Protein AF-A0A3S4ICM3-F1 (afdb_monomer)

Sequence (325 aa):
MHQDELARQFAQSQQHRYGEAYQHDTQQTDDDDTAAEAELARQFAASQQQRYSGEQPAGAQPFSLDDLDFSPMKVLVDEGPHEPLFTPGVMPESAPVQQPVAPQPHYQQPQQPVAPQPHYQQPQQSVTPQPQQPAAPQDSLIHPLLMRNGDSRPLQRPTTPLPSLDLLTPPPSEVEPVDTFALEQMARLVEARLADFRIKADVVNYSPGPVITRFELNLAPGVKAARISNLSRDLARSLSTVAVRVVEVIPGKPYVGLELPNKKRQTVYLREVLDNAKFRENPSPLTVVLGKDIAGDPVVADLAKMPHLLVAGTTGSGKSVGLTP

Mean predicted aligned error: 21.16 Å

Secondary structure (DSSP, 8-state):
-HHHHHHHHHHHHHHHHH--S-----TTSHHHHHHHHHHHHHHHHHHHHHHH-PPPPTT-----GGGG---TT-------PPP-------------PPPP-PPP---PPPPPP-PPPP--PPP-PPP------PPPPP--SS-GGGG-SS--------SSPPPPGGGSPPPPS-PPPP-HHHHHHHHHHHHHHHHHTT--EEEEEEEE-SSEEEEEEEEPTT--HHHHHHTHHHHHHHTT-S--EEES-BTTBS-EEEEEE-SSPPPPPHHHHHTSHHHHT---TTEEEEEE-TTS-EEEEETTTSS-------TTSSHHHHH--

Solvent-accessible surface area (backbone atoms only — not comparable to full-atom values): 21962 Å² total; per-residue (Å²): 114,73,66,60,53,52,52,50,53,52,52,52,54,50,46,76,72,68,66,86,75,81,95,74,94,67,96,79,64,61,66,63,56,52,51,53,51,53,52,52,51,51,54,52,51,53,55,48,49,72,74,62,71,67,85,76,66,94,83,73,76,79,91,56,88,78,79,71,76,86,66,98,83,79,86,80,87,87,89,79,93,79,81,85,86,80,78,86,86,82,86,81,93,77,79,92,78,80,78,82,80,76,82,78,85,77,84,77,78,82,82,76,84,84,76,84,82,83,85,78,80,82,80,88,77,82,91,77,93,78,82,93,73,86,82,75,84,78,87,63,91,63,58,74,80,79,69,66,77,79,73,88,62,79,81,77,71,75,86,64,83,73,83,65,69,80,84,41,70,75,69,79,91,74,76,81,80,82,60,64,68,61,50,52,54,48,44,55,48,51,31,52,55,36,42,76,74,74,38,64,45,44,68,78,48,72,47,72,27,47,48,32,30,37,34,32,29,43,62,42,91,92,63,58,57,66,64,52,54,75,38,25,69,61,52,11,60,76,68,76,40,96,53,46,47,68,37,70,71,39,89,97,46,98,30,32,32,42,36,36,68,41,98,70,62,54,86,86,41,72,43,63,42,56,73,29,64,81,49,68,70,48,87,60,92,49,57,43,79,79,44,57,47,68,73,53,51,72,39,70,46,51,41,81,83,42,85,72,83,91,87,84,71,62,92,90,67,49,58,72,64,72,68,56,130

InterPro domains:
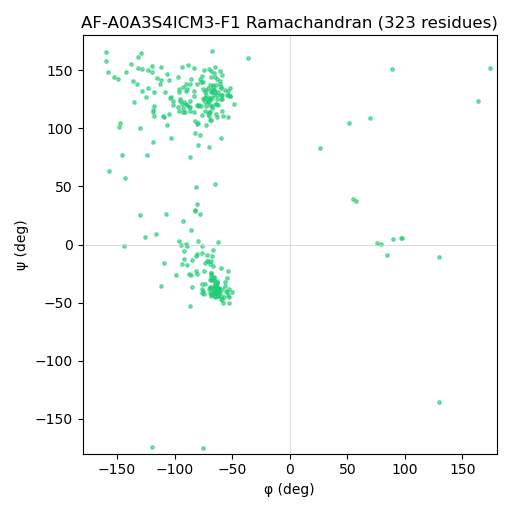  IPR002543 FtsK domain [PF01580] (270-323)
  IPR027417 P-loop containing nucleoside triphosphate hydrolase [G3DSA:3.40.50.300] (267-324)
  IPR027417 P-loop containing nucleoside triphosphate hydrolase [SSF52540] (244-323)
  IPR041027 FtsK alpha domain [PF17854] (162-262)
  IPR050206 FtsK/SpoIIIE/SftA cell division and DNA translocation [PTHR22683] (109-323)

Nearest PDB structures (foldseek):
  2ius-assembly4_D  TM=9.832E-01  e=9.530E-25  Escherichia coli
  2ius-assembly2_B  TM=9.948E-01  e=2.057E-24  Escherichia coli
  2iuu-assembly1_D  TM=9.776E-01  e=5.175E-18  Pseudomonas aeruginosa
  6t8g-assembly1_F  TM=9.650E-01  e=2.544E-18  Pseudomonas aeruginosa PAO1
  6t8g-assembly1_E  TM=9.676E-01  e=5.826E-18  Pseudomonas aeruginosa PAO1

Organism: NCBI:txid59203

Structure (mmCIF, N/CA/C/O backbone):
data_AF-A0A3S4ICM3-F1
#
_entry.id   AF-A0A3S4ICM3-F1
#
loop_
_atom_site.group_PDB
_atom_site.id
_atom_site.type_symbol
_atom_site.label_atom_id
_atom_site.label_alt_id
_atom_site.label_comp_id
_atom_site.label_asym_id
_atom_site.label_entity_id
_atom_site.label_seq_id
_atom_site.pdbx_PDB_ins_code
_atom_site.Cartn_x
_atom_site.Cartn_y
_atom_site.Cartn_z
_atom_site.occupancy
_atom_site.B_iso_or_equiv
_atom_site.auth_seq_id
_atom_site.auth_comp_id
_atom_site.auth_asym_id
_atom_site.auth_atom_id
_atom_site.pdbx_PDB_model_num
ATOM 1 N N . MET A 1 1 ? -9.532 56.738 -18.278 1.00 52.69 1 MET A N 1
ATOM 2 C CA . MET A 1 1 ? -8.522 57.305 -19.201 1.00 52.69 1 MET A CA 1
ATOM 3 C C . MET A 1 1 ? -7.176 56.595 -19.071 1.00 52.69 1 MET A C 1
ATOM 5 O O . MET A 1 1 ? -6.850 55.862 -19.984 1.00 52.69 1 MET A O 1
ATOM 9 N N . HIS A 1 2 ? -6.438 56.689 -17.953 1.00 51.91 2 HIS A N 1
ATOM 10 C CA . HIS A 1 2 ? -5.108 56.044 -17.836 1.00 51.91 2 HIS A CA 1
ATOM 11 C C . HIS A 1 2 ? -5.126 54.498 -17.810 1.00 51.91 2 HIS A C 1
ATOM 13 O O . HIS A 1 2 ? -4.177 53.858 -18.248 1.00 51.91 2 HIS A O 1
ATOM 19 N N . GLN A 1 3 ? -6.204 53.880 -17.314 1.00 49.25 3 GLN A N 1
ATOM 20 C CA . GLN A 1 3 ? -6.307 52.417 -17.195 1.00 49.25 3 GLN A CA 1
ATOM 21 C C . GLN A 1 3 ? -6.590 51.728 -18.548 1.00 49.25 3 GLN A C 1
ATOM 23 O O . GLN A 1 3 ? -6.046 50.662 -18.821 1.00 49.25 3 GLN A O 1
ATOM 28 N N . ASP A 1 4 ? -7.353 52.387 -19.428 1.00 55.69 4 ASP A N 1
ATOM 29 C CA . ASP A 1 4 ? -7.580 51.950 -20.817 1.00 55.69 4 ASP A CA 1
ATOM 30 C C . ASP A 1 4 ? -6.303 51.997 -21.656 1.00 55.69 4 ASP A C 1
ATOM 32 O O . ASP A 1 4 ? -6.068 51.155 -22.521 1.00 55.69 4 ASP A O 1
ATOM 36 N N . GLU A 1 5 ? -5.460 52.994 -21.399 1.00 62.06 5 GLU A N 1
ATOM 37 C CA . GLU A 1 5 ? -4.209 53.184 -22.123 1.00 62.06 5 GLU A CA 1
ATOM 38 C C . GLU A 1 5 ? -3.196 52.088 -21.764 1.00 62.06 5 GLU A C 1
ATOM 40 O O . GLU A 1 5 ? -2.554 51.520 -22.649 1.00 62.06 5 GLU A O 1
ATOM 45 N N . LEU A 1 6 ? -3.157 51.691 -20.485 1.00 65.75 6 LEU A N 1
ATOM 46 C CA . LEU A 1 6 ? -2.365 50.555 -20.012 1.00 65.75 6 LEU A CA 1
ATOM 47 C C . LEU A 1 6 ? -2.865 49.221 -20.590 1.00 65.75 6 LEU A C 1
ATOM 49 O O . LEU A 1 6 ? -2.059 48.387 -21.002 1.00 65.75 6 LEU A O 1
ATOM 53 N N . ALA A 1 7 ? -4.186 49.030 -20.669 1.00 61.09 7 ALA A N 1
ATOM 54 C CA . ALA A 1 7 ? -4.787 47.831 -21.253 1.00 61.09 7 ALA A CA 1
ATOM 55 C C . ALA A 1 7 ? -4.476 47.707 -22.754 1.00 61.09 7 ALA A C 1
ATOM 57 O O . ALA A 1 7 ? -4.140 46.623 -23.235 1.00 61.09 7 ALA A O 1
ATOM 58 N N . ARG A 1 8 ? -4.500 48.828 -23.488 1.00 71.19 8 ARG A N 1
ATOM 59 C CA . ARG A 1 8 ? -4.112 48.876 -24.907 1.00 71.19 8 ARG A CA 1
ATOM 60 C C . ARG A 1 8 ? -2.629 48.587 -25.117 1.00 71.19 8 ARG A C 1
ATOM 62 O O . ARG A 1 8 ? -2.293 47.825 -26.021 1.00 71.19 8 ARG A O 1
ATOM 69 N N . GLN A 1 9 ? -1.754 49.130 -24.271 1.00 71.19 9 GLN A N 1
ATOM 70 C CA . GLN A 1 9 ? -0.318 48.834 -24.330 1.00 71.19 9 GLN A CA 1
ATOM 71 C C . GLN A 1 9 ? -0.027 47.358 -24.026 1.00 71.19 9 GLN A C 1
ATOM 73 O O . GLN A 1 9 ? 0.799 46.735 -24.696 1.00 71.19 9 GLN A O 1
ATOM 78 N N . PHE A 1 10 ? -0.747 46.764 -23.071 1.00 64.00 10 PHE A N 1
ATOM 79 C CA . PHE A 1 10 ? -0.606 45.345 -22.747 1.00 64.00 10 PHE A CA 1
ATOM 80 C C . PHE A 1 10 ? -1.093 44.449 -23.895 1.00 64.00 10 PHE A C 1
ATOM 82 O O . PHE A 1 10 ? -0.399 43.500 -24.265 1.00 64.00 10 PHE A O 1
ATOM 89 N N . ALA A 1 11 ? -2.226 44.790 -24.517 1.00 64.69 11 ALA A N 1
ATOM 90 C CA . ALA A 1 11 ? -2.757 44.076 -25.678 1.00 64.69 11 ALA A CA 1
ATOM 91 C C . ALA A 1 11 ? -1.801 44.131 -26.885 1.00 64.69 11 ALA A C 1
ATOM 93 O O . ALA A 1 11 ? -1.514 43.096 -27.489 1.00 64.69 11 ALA A O 1
ATOM 94 N N . GLN A 1 12 ? -1.223 45.302 -27.180 1.00 68.31 12 GLN A N 1
ATOM 95 C CA . GLN A 1 12 ? -0.212 45.448 -28.235 1.00 68.31 12 GLN A CA 1
ATOM 96 C C . GLN A 1 12 ? 1.058 44.633 -27.945 1.00 68.31 12 GLN A C 1
ATOM 98 O O . GLN A 1 12 ? 1.624 44.020 -28.851 1.00 68.31 12 GLN A O 1
ATOM 103 N N . SER A 1 13 ? 1.486 44.560 -26.679 1.00 68.75 13 SER A N 1
ATOM 104 C CA . SER A 1 13 ? 2.662 43.768 -26.290 1.00 68.75 13 SER A CA 1
ATOM 105 C C . SER A 1 13 ? 2.467 42.259 -26.480 1.00 68.75 13 SER A C 1
ATOM 107 O O . SER A 1 13 ? 3.425 41.549 -26.793 1.00 68.75 13 SER A O 1
ATOM 109 N N . GLN A 1 14 ? 1.233 41.763 -26.328 1.00 62.50 14 GLN A N 1
ATOM 110 C CA . GLN A 1 14 ? 0.916 40.355 -26.568 1.00 62.50 14 GLN A CA 1
ATOM 111 C C . GLN A 1 14 ? 0.848 40.043 -28.063 1.00 62.50 14 GLN A C 1
ATOM 113 O O . GLN A 1 14 ? 1.374 39.018 -28.490 1.00 62.50 14 GLN A O 1
ATOM 118 N N . GLN A 1 15 ? 0.303 40.957 -28.871 1.00 60.62 15 GLN A N 1
ATOM 119 C CA . GLN A 1 15 ? 0.268 40.806 -30.328 1.00 60.62 15 GLN A CA 1
ATOM 120 C C . GLN A 1 15 ? 1.673 40.763 -30.942 1.00 60.62 15 GLN A C 1
ATOM 122 O O . GLN A 1 15 ? 1.938 39.918 -31.790 1.00 60.62 15 GLN A O 1
ATOM 127 N N . HIS A 1 16 ? 2.613 41.582 -30.461 1.00 53.62 16 HIS A N 1
ATOM 128 C CA . HIS A 1 16 ? 4.005 41.510 -30.923 1.00 53.62 16 HIS A CA 1
ATOM 129 C C . HIS A 1 16 ? 4.744 40.238 -30.489 1.00 53.62 16 HIS A C 1
ATOM 131 O O . HIS A 1 16 ? 5.706 39.843 -31.141 1.00 53.62 16 HIS A O 1
ATOM 137 N N . ARG A 1 17 ? 4.319 39.596 -29.394 1.00 47.16 17 ARG A N 1
ATOM 138 C CA . ARG A 1 17 ? 4.975 38.394 -28.857 1.00 47.16 17 ARG A CA 1
ATOM 139 C C . ARG A 1 17 ? 4.481 37.095 -29.499 1.00 47.16 17 ARG A C 1
ATOM 141 O O . ARG A 1 17 ? 5.232 36.127 -29.517 1.00 47.16 17 ARG A O 1
ATOM 148 N N . TYR A 1 18 ? 3.252 37.077 -30.015 1.00 49.59 18 TYR A N 1
ATOM 149 C CA . TYR A 1 18 ? 2.602 35.866 -30.534 1.00 49.59 18 TYR A CA 1
ATOM 150 C C . TYR A 1 18 ? 2.087 36.000 -31.982 1.00 49.59 18 TYR A C 1
ATOM 152 O O . TYR A 1 18 ? 1.416 35.101 -32.474 1.00 49.59 18 TYR A O 1
ATOM 160 N N . GLY A 1 19 ? 2.388 37.107 -32.668 1.00 49.34 19 GLY A N 1
ATOM 161 C CA . GLY A 1 19 ? 1.775 37.493 -33.945 1.00 49.34 19 GLY A CA 1
ATOM 162 C C . GLY A 1 19 ? 2.479 37.062 -35.234 1.00 49.34 19 GLY A C 1
ATOM 163 O O . GLY A 1 19 ? 2.208 37.667 -36.265 1.00 49.34 19 GLY A O 1
ATOM 164 N N . GLU A 1 20 ? 3.353 36.054 -35.229 1.00 47.50 20 GLU A N 1
ATOM 165 C CA . GLU A 1 20 ? 3.817 35.444 -36.487 1.00 47.50 20 GLU A CA 1
ATOM 166 C C . GLU A 1 20 ? 3.441 33.964 -36.553 1.00 47.50 20 GLU A C 1
ATOM 168 O O . GLU A 1 20 ? 4.208 33.075 -36.184 1.00 47.50 20 GLU A O 1
ATOM 173 N N . ALA A 1 21 ? 2.239 33.705 -37.069 1.00 36.47 21 ALA A N 1
ATOM 174 C CA . ALA A 1 21 ? 1.902 32.435 -37.691 1.00 36.47 21 ALA A CA 1
ATOM 175 C C . ALA A 1 21 ? 0.891 32.658 -38.830 1.00 36.47 21 ALA A C 1
ATOM 177 O O . ALA A 1 21 ? -0.285 32.902 -38.594 1.00 36.47 21 ALA A O 1
ATOM 178 N N . TYR A 1 22 ? 1.414 32.568 -40.055 1.00 33.59 22 TYR A N 1
ATOM 179 C CA . TYR A 1 22 ? 0.774 32.092 -41.286 1.00 33.59 22 TYR A CA 1
ATOM 180 C C . TYR A 1 22 ? -0.590 32.678 -41.696 1.00 33.59 22 TYR A C 1
ATOM 182 O O . TYR A 1 22 ? -1.651 32.272 -41.235 1.00 33.59 22 TYR A O 1
ATOM 190 N N . GLN A 1 23 ? -0.541 33.552 -42.707 1.00 39.19 23 GLN A N 1
ATOM 191 C CA . GLN A 1 23 ? -1.673 33.883 -43.574 1.00 39.19 23 GLN A CA 1
ATOM 192 C C . GLN A 1 23 ? -2.133 32.640 -44.355 1.00 39.19 23 GLN A C 1
ATOM 194 O O . GLN A 1 23 ? -1.371 32.109 -45.163 1.00 39.19 23 GLN A O 1
ATOM 199 N N . HIS A 1 24 ? -3.389 32.229 -44.171 1.00 32.25 24 HIS A N 1
ATOM 200 C CA . HIS A 1 24 ? -4.135 31.474 -45.178 1.00 32.25 24 HIS A CA 1
ATOM 201 C C . HIS A 1 24 ? -5.636 31.806 -45.093 1.00 32.25 24 HIS A C 1
ATOM 203 O O . HIS A 1 24 ? -6.340 31.366 -44.198 1.00 32.25 24 HIS A O 1
ATOM 209 N N . ASP A 1 25 ? -6.063 32.669 -46.011 1.00 43.59 25 ASP A N 1
ATOM 210 C CA . ASP A 1 25 ? -7.306 32.622 -46.792 1.00 43.59 25 ASP A CA 1
ATOM 211 C C . ASP A 1 25 ? -8.537 31.887 -46.202 1.00 43.59 25 ASP A C 1
ATOM 213 O O . ASP A 1 25 ? -8.806 30.757 -46.592 1.00 43.59 25 ASP A O 1
ATOM 217 N N . THR A 1 26 ? -9.327 32.541 -45.336 1.00 36.66 26 THR A N 1
ATOM 218 C CA . THR A 1 26 ? -10.761 32.231 -45.090 1.00 36.66 26 THR A CA 1
ATOM 219 C C . THR A 1 26 ? -11.500 33.449 -44.520 1.00 36.66 26 THR A C 1
ATOM 221 O O . THR A 1 26 ? -11.994 33.445 -43.398 1.00 36.66 26 THR A O 1
ATOM 224 N N . GLN A 1 27 ? -11.581 34.543 -45.276 1.00 43.12 27 GLN A N 1
ATOM 225 C CA . GLN A 1 27 ? -12.147 35.808 -44.783 1.00 43.12 27 GLN A CA 1
ATOM 226 C C . GLN A 1 27 ? -13.689 35.893 -44.839 1.00 43.12 27 GLN A C 1
ATOM 228 O O . GLN A 1 27 ? -14.230 36.980 -45.005 1.00 43.12 27 GLN A O 1
ATOM 233 N N . GLN A 1 28 ? -14.416 34.773 -44.736 1.00 45.47 28 GLN A N 1
ATOM 234 C CA . GLN A 1 28 ? -15.885 34.790 -44.863 1.00 45.47 28 GLN A CA 1
ATOM 235 C C . GLN A 1 28 ? -16.666 33.810 -43.974 1.00 45.47 28 GLN A C 1
ATOM 237 O O . GLN A 1 28 ? -17.890 33.839 -44.017 1.00 45.47 28 GLN A O 1
ATOM 242 N N . THR A 1 29 ? -16.009 32.978 -43.160 1.00 45.22 29 THR A N 1
ATOM 243 C CA . THR A 1 29 ? -16.690 32.002 -42.279 1.00 45.22 29 THR A CA 1
ATOM 244 C C . THR A 1 29 ? -16.619 32.331 -40.786 1.00 45.22 29 THR A C 1
ATOM 246 O O . THR A 1 29 ? -17.418 31.795 -40.029 1.00 45.22 29 THR A O 1
ATOM 249 N N . ASP A 1 30 ? -15.732 33.233 -40.356 1.00 46.72 30 ASP A N 1
ATOM 250 C CA . ASP A 1 30 ? -15.524 33.507 -38.923 1.00 46.72 30 ASP A CA 1
ATOM 251 C C . ASP A 1 30 ? -16.561 34.471 -38.314 1.00 46.72 30 ASP A C 1
ATOM 253 O O . ASP A 1 30 ? -16.796 34.445 -37.105 1.00 46.72 30 ASP A O 1
ATOM 257 N N . ASP A 1 31 ? -17.218 35.308 -39.123 1.00 50.97 31 ASP A N 1
ATOM 258 C CA . ASP A 1 31 ? -18.167 36.308 -38.609 1.00 50.97 31 ASP A CA 1
ATOM 259 C C . ASP A 1 31 ? -19.499 35.683 -38.143 1.00 50.97 31 ASP A C 1
ATOM 261 O O . ASP A 1 31 ? -20.071 36.136 -37.147 1.00 50.97 31 ASP A O 1
ATOM 265 N N . ASP A 1 32 ? -19.967 34.614 -38.799 1.00 53.44 32 ASP A N 1
ATOM 266 C CA . ASP A 1 32 ? -21.232 33.944 -38.450 1.00 53.44 32 ASP A CA 1
ATOM 267 C C . ASP A 1 32 ? -21.105 33.083 -37.179 1.00 53.44 32 ASP A C 1
ATOM 269 O O . ASP A 1 32 ? -21.988 33.126 -36.315 1.00 53.44 32 ASP A O 1
ATOM 273 N N . ASP A 1 33 ? -19.989 32.363 -37.004 1.00 56.59 33 ASP A N 1
ATOM 274 C CA . ASP A 1 33 ? -19.738 31.569 -35.789 1.00 56.59 33 ASP A CA 1
ATOM 275 C C . ASP A 1 33 ? -19.495 32.470 -34.565 1.00 56.59 33 ASP A C 1
ATOM 277 O O . ASP A 1 33 ? -20.010 32.204 -33.474 1.00 56.59 33 ASP A O 1
ATOM 281 N N . THR A 1 34 ? -18.805 33.602 -34.752 1.00 65.19 34 THR A N 1
ATOM 282 C CA . THR A 1 34 ? -18.578 34.583 -33.676 1.00 65.19 34 THR A CA 1
ATOM 283 C C . THR A 1 34 ? -19.889 35.244 -33.230 1.00 65.19 34 THR A C 1
ATOM 285 O O . THR A 1 34 ? -20.104 35.482 -32.035 1.00 65.19 34 THR A O 1
ATOM 288 N N . ALA A 1 35 ? -20.800 35.526 -34.168 1.00 67.56 35 ALA A N 1
ATOM 289 C CA . ALA A 1 35 ? -22.114 36.079 -33.852 1.00 67.56 35 ALA A CA 1
ATOM 290 C C . ALA A 1 35 ? -22.997 35.073 -33.089 1.00 67.56 35 ALA A C 1
ATOM 292 O O . ALA A 1 35 ? -23.638 35.447 -32.100 1.00 67.56 35 ALA A O 1
ATOM 293 N N . ALA A 1 36 ? -22.982 33.798 -33.491 1.00 71.00 36 ALA A N 1
ATOM 294 C CA . ALA A 1 36 ? -23.726 32.733 -32.819 1.00 71.00 36 ALA A CA 1
ATOM 295 C C . ALA A 1 36 ? -23.220 32.481 -31.385 1.00 71.00 36 ALA A C 1
ATOM 297 O O . ALA A 1 36 ? -24.017 32.327 -30.452 1.00 71.00 36 ALA A O 1
ATOM 298 N N . GLU A 1 37 ? -21.901 32.507 -31.174 1.00 70.56 37 GLU A N 1
ATOM 299 C CA . GLU A 1 37 ? -21.301 32.364 -29.844 1.00 70.56 37 GLU A CA 1
ATOM 300 C C . GLU A 1 37 ? -21.660 33.548 -28.925 1.00 70.56 37 GLU A C 1
ATOM 302 O O . GLU A 1 37 ? -21.998 33.359 -27.749 1.00 70.56 37 GLU A O 1
ATOM 307 N N . ALA A 1 38 ? -21.688 34.772 -29.466 1.00 70.69 38 ALA A N 1
ATOM 308 C CA . ALA A 1 38 ? -22.079 35.967 -28.720 1.00 70.69 38 ALA A CA 1
ATOM 309 C C . ALA A 1 38 ? -23.556 35.942 -28.280 1.00 70.69 38 ALA A C 1
ATOM 311 O O . ALA A 1 38 ? -23.882 36.397 -27.175 1.00 70.69 38 ALA A O 1
ATOM 312 N N . GLU A 1 39 ? -24.460 35.396 -29.099 1.00 75.31 39 GLU A N 1
ATOM 313 C CA . GLU A 1 39 ? -25.861 35.205 -28.708 1.00 75.31 39 GLU A CA 1
ATOM 314 C C . GLU A 1 39 ? -26.016 34.138 -27.620 1.00 75.31 39 GLU A C 1
ATOM 316 O O . GLU A 1 39 ? -26.733 34.364 -26.637 1.00 75.31 39 GLU A O 1
ATOM 321 N N . LEU A 1 40 ? -25.298 33.016 -27.731 1.00 75.06 40 LEU A N 1
ATOM 322 C CA . LEU A 1 40 ? -25.333 31.950 -26.729 1.00 75.06 40 LEU A CA 1
ATOM 323 C C . LEU A 1 40 ? -24.808 32.439 -25.369 1.00 75.06 40 LEU A C 1
ATOM 325 O O . LEU A 1 40 ? -25.415 32.165 -24.329 1.00 75.06 40 LEU A O 1
ATOM 329 N N . ALA A 1 41 ? -23.739 33.241 -25.368 1.00 71.94 41 ALA A N 1
ATOM 330 C CA . ALA A 1 41 ? -23.186 33.849 -24.160 1.00 71.94 41 ALA A CA 1
ATOM 331 C C . ALA A 1 41 ? -24.186 34.797 -23.471 1.00 71.94 41 ALA A C 1
ATOM 333 O O . ALA A 1 41 ? -24.324 34.777 -22.242 1.00 71.94 41 ALA A O 1
ATOM 334 N N . ARG A 1 42 ? -24.943 35.590 -24.245 1.00 77.38 42 ARG A N 1
ATOM 335 C CA . ARG A 1 42 ? -26.000 36.467 -23.706 1.00 77.38 42 ARG A CA 1
ATOM 336 C C . ARG A 1 42 ? -27.149 35.672 -23.095 1.00 77.38 42 ARG A C 1
ATOM 338 O O . ARG A 1 42 ? -27.619 36.025 -22.012 1.00 77.38 42 ARG A O 1
ATOM 345 N N . GLN A 1 43 ? -27.571 34.586 -23.743 1.00 79.62 43 GLN A N 1
ATOM 346 C CA . GLN A 1 43 ? -28.600 33.693 -23.202 1.00 79.62 43 GLN A CA 1
ATOM 347 C C . GLN A 1 43 ? -28.136 33.033 -21.896 1.00 79.62 43 GLN A C 1
ATOM 349 O O . GLN A 1 43 ? -28.895 32.955 -20.925 1.00 79.62 43 GLN A O 1
ATOM 354 N N . PHE A 1 44 ? -26.864 32.630 -21.829 1.00 71.31 44 PHE A N 1
ATOM 355 C CA . PHE A 1 44 ? -26.288 32.033 -20.628 1.00 71.31 44 PHE A CA 1
ATOM 356 C C . PHE A 1 44 ? -26.242 33.031 -19.463 1.00 71.31 44 PHE A C 1
ATOM 358 O O . PHE A 1 44 ? -26.676 32.698 -18.355 1.00 71.31 44 PHE A O 1
ATOM 365 N N . ALA A 1 45 ? -25.805 34.268 -19.721 1.00 70.56 45 ALA A N 1
ATOM 366 C CA . ALA A 1 45 ? -25.761 35.344 -18.731 1.00 70.56 45 ALA A CA 1
ATOM 367 C C . ALA A 1 45 ? -27.159 35.713 -18.202 1.00 70.56 45 ALA A C 1
ATOM 369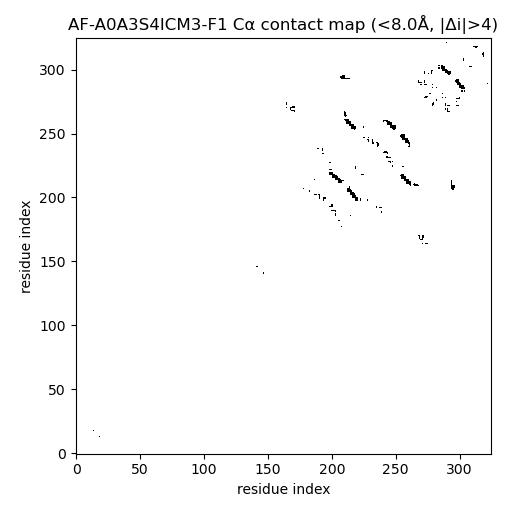 O O . ALA A 1 45 ? -27.348 35.826 -16.989 1.00 70.56 45 ALA A O 1
ATOM 370 N N . ALA A 1 46 ? -28.160 35.810 -19.084 1.00 70.81 46 ALA A N 1
ATOM 371 C CA . ALA A 1 46 ? -29.547 36.054 -18.687 1.00 70.81 46 ALA A CA 1
ATOM 372 C C . ALA A 1 46 ? -30.096 34.926 -17.789 1.00 70.81 46 ALA A C 1
ATOM 374 O O . ALA A 1 46 ? -30.773 35.194 -16.794 1.00 70.81 46 ALA A O 1
ATOM 375 N N . SER A 1 47 ? -29.741 33.666 -18.076 1.00 73.81 47 SER A N 1
ATOM 376 C CA . SER A 1 47 ? -30.155 32.509 -17.265 1.00 73.81 47 SER A CA 1
ATOM 377 C C . SER A 1 47 ? -29.527 32.478 -15.866 1.00 73.81 47 SER A C 1
ATOM 379 O O . SER A 1 47 ? -30.124 31.934 -14.933 1.00 73.81 47 SER A O 1
ATOM 381 N N . GLN A 1 48 ? -28.321 33.037 -15.706 1.00 71.06 48 GLN A N 1
ATOM 382 C CA . GLN A 1 48 ? -27.690 33.169 -14.394 1.00 71.06 48 GLN A CA 1
ATOM 383 C C . GLN A 1 48 ? -28.328 34.306 -13.604 1.00 71.06 48 GLN A C 1
ATOM 385 O O . GLN A 1 48 ? -28.639 34.124 -12.431 1.00 71.06 48 GLN A O 1
ATOM 390 N N . GLN A 1 49 ? -28.606 35.441 -14.250 1.00 69.69 49 GLN A N 1
ATOM 391 C CA . GLN A 1 49 ? -29.278 36.558 -13.587 1.00 69.69 49 GLN A CA 1
ATOM 392 C C . GLN A 1 49 ? -30.663 36.160 -13.068 1.00 69.69 49 GLN A C 1
ATOM 394 O O . GLN A 1 49 ? -30.967 36.462 -11.924 1.00 69.69 49 GLN A O 1
ATOM 399 N N . GLN A 1 50 ? -31.452 35.388 -13.823 1.00 68.44 50 GLN A N 1
ATOM 400 C CA . GLN A 1 50 ? -32.744 34.878 -13.334 1.00 68.44 50 GLN A CA 1
ATOM 401 C C . GLN A 1 50 ? -32.618 33.892 -12.163 1.00 68.44 50 GLN A C 1
ATOM 403 O O . GLN A 1 50 ? -33.523 33.796 -11.339 1.00 68.44 50 GLN A O 1
ATOM 408 N N . ARG A 1 51 ? -31.510 33.145 -12.077 1.00 55.19 51 ARG A N 1
ATOM 409 C CA . ARG A 1 51 ? -31.274 32.189 -10.983 1.00 55.19 51 ARG A CA 1
ATOM 410 C C . ARG A 1 51 ? -30.773 32.844 -9.701 1.00 55.19 51 ARG A C 1
ATOM 412 O O . ARG A 1 51 ? -30.995 32.289 -8.630 1.00 55.19 51 ARG A O 1
ATOM 419 N N . TYR A 1 52 ? -30.123 34.000 -9.807 1.00 52.94 52 TYR A N 1
ATOM 420 C CA . TYR A 1 52 ? -29.522 34.702 -8.673 1.00 52.94 52 TYR A CA 1
ATOM 421 C C . TYR A 1 52 ? -30.160 36.071 -8.380 1.00 52.94 52 TYR A C 1
ATOM 423 O O . TYR A 1 52 ? -29.666 36.789 -7.518 1.00 52.94 52 TYR A O 1
ATOM 431 N N . SER A 1 53 ? -31.280 36.431 -9.020 1.00 57.84 53 SER A N 1
ATOM 432 C CA . SER A 1 53 ? -32.014 37.689 -8.777 1.00 57.84 53 SER A CA 1
ATOM 433 C C . SER A 1 53 ? -32.886 37.680 -7.510 1.00 57.84 53 SER A C 1
ATOM 435 O O . SER A 1 53 ? -33.905 38.366 -7.463 1.00 57.84 53 SER A O 1
ATOM 437 N N . GLY A 1 54 ? -32.542 36.874 -6.505 1.00 56.34 54 GLY A N 1
ATOM 438 C CA . GLY A 1 54 ? -33.245 36.855 -5.223 1.00 56.34 54 GLY A CA 1
ATOM 439 C C . GLY A 1 54 ? -32.786 38.000 -4.320 1.00 56.34 54 GLY A C 1
ATOM 440 O O . GLY A 1 54 ? -31.591 38.278 -4.240 1.00 56.34 54 GLY A O 1
ATOM 441 N N . GLU A 1 55 ? -33.733 38.649 -3.639 1.00 54.44 55 GLU A N 1
ATOM 442 C CA . GLU A 1 55 ? -33.465 39.679 -2.631 1.00 54.44 55 GLU A CA 1
ATOM 443 C C . GLU A 1 55 ? -32.470 39.192 -1.572 1.00 54.44 55 GLU A C 1
ATOM 445 O O . GLU A 1 55 ? -32.623 38.136 -0.954 1.00 54.44 55 GLU A O 1
ATOM 450 N N . GLN A 1 56 ? -31.435 39.999 -1.369 1.00 52.34 56 GLN A N 1
ATOM 451 C CA . GLN A 1 56 ? -30.394 39.775 -0.383 1.00 52.34 56 GLN A CA 1
ATOM 452 C C . GLN A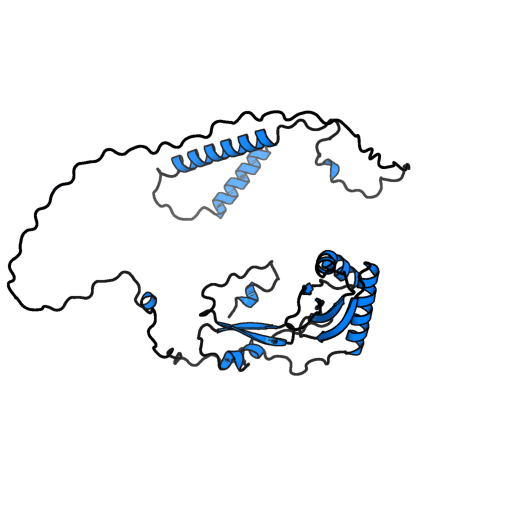 1 56 ? -30.975 40.038 1.021 1.00 52.34 56 GLN A C 1
ATOM 454 O O . GLN A 1 56 ? -31.585 41.089 1.232 1.00 52.34 56 GLN A O 1
ATOM 459 N N . PRO A 1 57 ? -30.837 39.113 1.991 1.00 52.19 57 PRO A N 1
ATOM 460 C CA . PRO A 1 57 ? -31.446 39.272 3.308 1.00 52.19 57 PRO A CA 1
ATOM 461 C C . PRO A 1 57 ? -30.916 40.528 4.014 1.00 52.19 57 PRO A C 1
ATOM 463 O O . PRO A 1 57 ? -29.718 40.825 3.970 1.00 52.19 57 PRO A O 1
ATOM 466 N N . ALA A 1 58 ? -31.816 41.267 4.672 1.00 48.03 58 ALA A N 1
ATOM 467 C CA . ALA A 1 58 ? -31.488 42.495 5.391 1.00 48.03 58 ALA A CA 1
ATOM 468 C C . ALA A 1 58 ? -30.417 42.219 6.463 1.00 48.03 58 ALA A C 1
ATOM 470 O O . ALA A 1 58 ? -30.677 41.530 7.448 1.00 48.03 58 ALA A O 1
ATOM 471 N N . GLY A 1 59 ? -29.206 42.743 6.246 1.00 57.66 59 GLY A N 1
ATOM 472 C CA . GLY A 1 59 ? -28.052 42.580 7.140 1.00 57.66 59 GLY A CA 1
ATOM 473 C C . GLY A 1 59 ? -26.763 42.108 6.461 1.00 57.66 59 GLY A C 1
ATOM 474 O O . GLY A 1 59 ? -25.703 42.182 7.077 1.00 57.66 59 GLY A O 1
ATOM 475 N N . ALA A 1 60 ? -26.808 41.667 5.200 1.00 49.44 60 ALA A N 1
ATOM 476 C CA . ALA A 1 60 ? -25.596 41.316 4.460 1.00 49.44 60 ALA A CA 1
ATOM 477 C C . ALA A 1 60 ? -24.901 42.579 3.917 1.00 49.44 60 ALA A C 1
ATOM 479 O O . ALA A 1 60 ? -25.353 43.173 2.939 1.00 49.44 60 ALA A O 1
ATOM 480 N N . GLN A 1 61 ? -23.801 42.989 4.550 1.00 55.47 61 GLN A N 1
ATOM 481 C CA . GLN A 1 61 ? -22.893 43.988 3.980 1.00 55.47 61 GLN A CA 1
ATOM 482 C C . GLN A 1 61 ? -22.136 43.358 2.792 1.00 55.47 61 GLN A C 1
ATOM 484 O O . GLN A 1 61 ? -21.673 42.220 2.913 1.00 55.47 61 GLN A O 1
ATOM 489 N N . PRO A 1 62 ? -22.012 44.042 1.641 1.00 56.47 62 PRO A N 1
ATOM 490 C CA . PRO A 1 62 ? -21.183 43.563 0.541 1.00 56.47 62 PRO A CA 1
ATOM 491 C C . PRO A 1 62 ? -19.709 43.559 0.967 1.00 56.47 62 PRO A C 1
ATOM 493 O O . PRO A 1 62 ? -19.224 44.542 1.521 1.00 56.47 62 PRO A O 1
ATOM 496 N N . PHE A 1 63 ? -18.996 42.464 0.698 1.00 47.97 63 PHE A N 1
ATOM 497 C CA . PHE A 1 63 ? -17.560 42.359 0.963 1.00 47.97 63 PHE A CA 1
ATOM 498 C C . PHE A 1 63 ? -16.799 43.450 0.191 1.00 47.97 63 PHE A C 1
ATOM 500 O O . PHE A 1 63 ? -16.797 43.449 -1.043 1.00 47.97 63 PHE A O 1
ATOM 507 N N . SER A 1 64 ? -16.168 44.383 0.909 1.00 58.44 64 SER A N 1
ATOM 508 C CA . SER A 1 64 ? -15.244 45.366 0.340 1.00 58.44 64 SER A CA 1
ATOM 509 C C . SER A 1 64 ? -13.806 44.854 0.437 1.00 58.44 64 SER A C 1
ATOM 511 O O . SER A 1 64 ? -13.452 44.072 1.316 1.00 58.44 64 SER A O 1
ATOM 513 N N . LEU A 1 65 ? -12.949 45.299 -0.482 1.00 52.28 65 LEU A N 1
ATOM 514 C CA . LEU A 1 65 ? -11.526 44.934 -0.514 1.00 52.28 65 LEU A CA 1
ATOM 515 C C . LEU A 1 65 ? -10.721 45.479 0.684 1.00 52.28 65 LEU A C 1
ATOM 517 O O . LEU A 1 65 ? -9.551 45.130 0.827 1.00 52.28 65 LEU A O 1
ATOM 521 N N . ASP A 1 66 ? -11.343 46.285 1.546 1.00 53.56 66 ASP A N 1
ATOM 522 C CA . ASP A 1 66 ? -10.745 46.829 2.769 1.00 53.56 66 ASP A CA 1
ATOM 523 C C . ASP A 1 66 ? -10.762 45.830 3.949 1.00 53.56 66 ASP A C 1
ATOM 525 O O . ASP A 1 66 ? -10.082 46.053 4.946 1.00 53.56 66 ASP A O 1
ATOM 529 N N . ASP A 1 67 ? -11.465 44.694 3.829 1.00 56.28 67 ASP A N 1
ATOM 530 C CA . ASP A 1 67 ? -11.533 43.631 4.857 1.00 56.28 67 ASP A CA 1
ATOM 531 C C . ASP A 1 67 ? -10.303 42.690 4.869 1.00 56.28 67 ASP A C 1
ATOM 533 O O . ASP A 1 67 ? -10.250 41.710 5.615 1.00 56.28 67 ASP A O 1
ATOM 537 N N . LEU A 1 68 ? -9.296 42.956 4.027 1.00 52.12 68 LEU A N 1
ATOM 538 C CA . LEU A 1 68 ? -8.090 42.126 3.890 1.00 52.12 68 LEU A CA 1
ATOM 539 C C . LEU A 1 68 ? -6.901 42.591 4.747 1.00 52.12 68 LEU A C 1
ATOM 541 O O . LEU A 1 68 ? -5.856 41.935 4.728 1.00 52.12 68 LEU A O 1
ATOM 545 N N . ASP A 1 69 ? -7.036 43.669 5.522 1.00 49.31 69 ASP A N 1
ATOM 546 C CA . ASP A 1 69 ? -5.946 44.163 6.372 1.00 49.31 69 ASP A CA 1
ATOM 547 C C . ASP A 1 69 ? -5.939 43.459 7.745 1.00 49.31 69 ASP A C 1
ATOM 549 O O . ASP A 1 69 ? -6.368 43.976 8.781 1.00 49.31 69 ASP A O 1
ATOM 553 N N . PHE A 1 70 ? -5.474 42.207 7.746 1.00 46.72 70 PHE A N 1
ATOM 554 C CA . PHE A 1 70 ? -5.295 41.385 8.945 1.00 46.72 70 PHE A CA 1
ATOM 555 C C . PHE A 1 70 ? -4.126 41.902 9.809 1.00 46.72 70 PHE A C 1
ATOM 557 O O . PHE A 1 70 ? -3.010 41.384 9.763 1.00 46.72 70 PHE A O 1
ATOM 564 N N . SER A 1 71 ? -4.394 42.894 10.662 1.00 37.12 71 SER A N 1
ATOM 565 C CA . SER A 1 71 ? -3.535 43.240 11.805 1.00 37.12 71 SER A CA 1
ATOM 566 C C . SER A 1 71 ? -4.008 42.496 13.072 1.00 37.12 71 SER A C 1
ATOM 568 O O . SER A 1 71 ? -5.094 42.782 13.579 1.00 37.12 71 SER A O 1
ATOM 570 N N . PRO A 1 72 ? -3.227 41.556 13.645 1.00 46.16 72 PRO A N 1
ATOM 571 C CA . PRO A 1 72 ? -3.703 40.592 14.646 1.00 46.16 72 PRO A CA 1
ATOM 572 C C . PRO A 1 72 ? -3.765 41.130 16.093 1.00 46.16 72 PRO A C 1
ATOM 574 O O . PRO A 1 72 ? -3.605 40.372 17.046 1.00 46.16 72 PRO A O 1
ATOM 577 N N . MET A 1 73 ? -3.994 42.432 16.295 1.00 42.41 73 MET A N 1
ATOM 578 C CA . MET A 1 73 ? -3.955 43.073 17.625 1.00 42.41 73 MET A CA 1
ATOM 579 C C . MET A 1 73 ? -5.181 43.936 17.968 1.00 42.41 73 MET A C 1
ATOM 581 O O . MET A 1 73 ? -5.091 44.831 18.806 1.00 42.41 73 MET A O 1
ATOM 585 N N . LYS A 1 74 ? -6.349 43.676 17.367 1.00 50.97 74 LYS A N 1
ATOM 586 C CA . LYS A 1 74 ? -7.590 44.396 17.715 1.00 50.97 74 LYS A CA 1
ATOM 587 C C . LYS A 1 74 ? -8.854 43.533 17.691 1.00 50.97 74 LYS A C 1
ATOM 589 O O . LYS A 1 74 ? -9.807 43.886 17.021 1.00 50.97 74 LYS A O 1
ATOM 594 N N . VAL A 1 75 ? -8.902 42.447 18.460 1.00 44.69 75 VAL A N 1
ATOM 595 C CA . VAL A 1 75 ? -10.189 41.929 18.969 1.00 44.69 75 VAL A CA 1
ATOM 596 C C . VAL A 1 75 ? -9.952 41.344 20.362 1.00 44.69 75 VAL A C 1
ATOM 598 O O . VAL A 1 75 ? -9.809 40.139 20.545 1.00 44.69 75 VAL A O 1
ATOM 601 N N . LEU A 1 76 ? -9.830 42.232 21.348 1.00 40.16 76 LEU A N 1
ATOM 602 C CA . LEU A 1 76 ? -10.019 41.883 22.750 1.00 40.16 76 LEU A CA 1
ATOM 603 C C . LEU A 1 76 ? -11.470 42.213 23.120 1.00 40.16 76 LEU A C 1
ATOM 605 O O . LEU A 1 76 ? -11.863 43.367 22.998 1.00 40.16 76 LEU A O 1
ATOM 609 N N . VAL A 1 77 ? -12.161 41.195 23.642 1.00 39.44 77 VAL A N 1
ATOM 610 C CA . VAL A 1 77 ? -13.204 41.272 24.682 1.00 39.44 77 VAL A CA 1
ATOM 611 C C . VAL A 1 77 ? -14.538 41.927 24.288 1.00 39.44 77 VAL A C 1
ATOM 613 O O . VAL A 1 77 ? -14.628 43.146 24.220 1.00 39.44 77 VAL A O 1
ATOM 616 N N . ASP A 1 78 ? -15.595 41.110 24.167 1.00 40.28 78 ASP A N 1
ATOM 617 C CA . ASP A 1 78 ? -16.722 41.164 25.121 1.00 40.28 78 ASP A CA 1
ATOM 618 C C . ASP A 1 78 ? -17.531 39.844 25.146 1.00 40.28 78 ASP A C 1
ATOM 620 O O . ASP A 1 78 ? -17.585 39.114 24.154 1.00 40.28 78 ASP A O 1
ATOM 624 N N . GLU A 1 79 ? -18.083 39.523 26.318 1.00 41.66 79 GLU A N 1
ATOM 625 C CA . GLU A 1 79 ? -18.693 38.257 26.748 1.00 41.66 79 GLU A CA 1
ATOM 626 C C . GLU A 1 79 ? -20.200 38.119 26.449 1.00 41.66 79 GLU A C 1
ATOM 628 O O . GLU A 1 79 ? -20.957 39.086 26.472 1.00 41.66 79 GLU A O 1
ATOM 633 N N . GLY A 1 80 ? -20.665 36.867 26.325 1.00 39.41 80 GLY A N 1
ATOM 634 C CA . GLY A 1 80 ? -22.072 36.492 26.525 1.00 39.41 80 GLY A CA 1
ATOM 635 C C . GLY A 1 80 ? -22.430 35.113 25.946 1.00 39.41 80 GLY A C 1
ATOM 636 O O . GLY A 1 80 ? -22.234 34.896 24.750 1.00 39.41 80 GLY A O 1
ATOM 637 N N . PRO A 1 81 ? -22.957 34.149 26.732 1.00 40.53 81 PRO A N 1
ATOM 638 C CA . PRO A 1 81 ? -23.408 32.872 26.188 1.00 40.53 81 PRO A CA 1
ATOM 639 C C . PRO A 1 81 ? -24.798 33.032 25.553 1.00 40.53 81 PRO A C 1
ATOM 641 O O . PRO A 1 81 ? -25.764 33.357 26.239 1.00 40.53 81 PRO A O 1
ATOM 644 N N . HIS A 1 82 ? -24.919 32.765 24.251 1.00 50.31 82 HIS A N 1
ATOM 645 C CA . HIS A 1 82 ? -26.216 32.635 23.582 1.00 50.31 82 HIS A CA 1
ATOM 646 C C . HIS A 1 82 ? -26.555 31.154 23.368 1.00 50.31 82 HIS A C 1
ATOM 648 O O . HIS A 1 82 ? -25.813 30.418 22.716 1.00 50.31 82 HIS A O 1
ATOM 654 N N . GLU A 1 83 ? -27.678 30.713 23.938 1.00 40.22 83 GLU A N 1
ATOM 655 C CA . GLU A 1 83 ? -28.257 29.384 23.714 1.00 40.22 83 GLU A CA 1
ATOM 656 C C . GLU A 1 83 ? -28.799 29.248 22.276 1.00 40.22 83 GLU A C 1
ATOM 658 O O . GLU A 1 83 ? -29.379 30.200 21.745 1.00 40.22 83 GLU A O 1
ATOM 663 N N . PRO A 1 84 ? -28.693 28.069 21.633 1.00 47.38 84 PRO A N 1
ATOM 664 C CA . PRO A 1 84 ? -29.385 27.822 20.377 1.00 47.38 84 PRO A CA 1
ATOM 665 C C . PRO A 1 84 ? -30.878 27.561 20.631 1.00 47.38 84 PRO A C 1
ATOM 667 O O . PRO A 1 84 ? -31.273 26.523 21.163 1.00 47.38 84 PRO A O 1
ATOM 670 N N . LEU A 1 85 ? -31.721 28.500 20.202 1.00 41.44 85 LEU A N 1
ATOM 671 C CA . LEU A 1 85 ? -33.177 28.387 20.216 1.00 41.44 85 LEU A CA 1
ATOM 672 C C . LEU A 1 85 ? -33.647 27.541 19.014 1.00 41.44 85 LEU A C 1
ATOM 674 O O . LEU A 1 85 ? -33.980 28.073 17.960 1.00 41.44 85 LEU A O 1
ATOM 678 N N . PHE A 1 86 ? -33.665 26.213 19.146 1.00 37.62 86 PHE A N 1
ATOM 679 C CA . PHE A 1 86 ? -34.401 25.345 18.217 1.00 37.62 86 PHE A CA 1
ATOM 680 C C . PHE A 1 86 ? -35.700 24.887 18.877 1.00 37.62 86 PHE A C 1
ATOM 682 O O . PHE A 1 86 ? -35.751 23.872 19.568 1.00 37.62 86 PHE A O 1
ATOM 689 N N . THR A 1 87 ? -36.768 25.647 18.655 1.00 37.94 87 THR A N 1
ATOM 690 C CA . THR A 1 87 ? -38.142 25.210 18.904 1.00 37.94 87 THR A CA 1
ATOM 691 C C . THR A 1 87 ? -38.684 24.528 17.639 1.00 37.94 87 THR A C 1
ATOM 693 O O . THR A 1 87 ? -38.747 25.158 16.583 1.00 37.94 87 THR A O 1
ATOM 696 N N . PRO A 1 88 ? -39.093 23.246 17.685 1.00 41.81 88 PRO A N 1
ATOM 697 C CA . PRO A 1 88 ? -39.846 22.644 16.596 1.00 41.81 88 PRO A CA 1
ATOM 698 C C . PRO A 1 88 ? -41.315 23.064 16.737 1.00 41.81 88 PRO A C 1
ATOM 700 O O . PRO A 1 88 ? -42.038 22.577 17.605 1.00 41.81 88 PRO A O 1
ATOM 703 N N . GLY A 1 89 ? -41.748 24.008 15.903 1.00 36.56 89 GLY A N 1
ATOM 704 C CA . GLY A 1 89 ? -43.158 24.362 15.757 1.00 36.56 89 GLY A CA 1
ATOM 705 C C . GLY A 1 89 ? -43.935 23.233 15.078 1.00 36.56 89 GLY A C 1
ATOM 706 O O . GLY A 1 89 ? -43.578 22.789 13.989 1.00 36.56 89 GLY A O 1
ATOM 707 N N . VAL A 1 90 ? -44.992 22.773 15.741 1.00 36.41 90 VAL A N 1
ATOM 708 C CA . VAL A 1 90 ? -45.947 21.767 15.267 1.00 36.41 90 VAL A CA 1
ATOM 709 C C . VAL A 1 90 ? -47.208 22.421 14.676 1.00 36.41 90 VAL A C 1
ATOM 711 O O . VAL A 1 90 ? -47.727 23.376 15.250 1.00 36.41 90 VAL A O 1
ATOM 714 N N . MET A 1 91 ? -47.737 21.770 13.624 1.00 34.19 91 MET A N 1
ATOM 715 C CA . MET A 1 91 ? -49.111 21.792 13.053 1.00 34.19 91 MET A CA 1
ATOM 716 C C . MET A 1 91 ? -49.456 22.853 11.975 1.00 34.19 91 MET A C 1
ATOM 718 O O . MET A 1 91 ? -48.887 23.940 12.020 1.00 34.19 91 MET A O 1
ATOM 722 N N . PRO A 1 92 ? -50.410 22.595 11.033 1.00 45.34 92 PRO A N 1
ATOM 723 C CA . PRO A 1 92 ? -51.366 21.474 10.962 1.00 45.34 92 PRO A CA 1
ATOM 724 C C . PRO A 1 92 ? -51.443 20.698 9.623 1.00 45.34 92 PRO A C 1
ATOM 726 O O . PRO A 1 92 ? -51.027 21.146 8.557 1.00 45.34 92 PRO A O 1
ATOM 729 N N . GLU A 1 93 ? -52.068 19.524 9.709 1.00 47.56 93 GLU A N 1
ATOM 730 C CA . GLU A 1 93 ? -52.581 18.709 8.606 1.00 47.56 93 GLU A CA 1
ATOM 731 C C . GLU A 1 93 ? -53.678 19.453 7.823 1.00 47.56 93 GLU A C 1
ATOM 733 O O . GLU A 1 93 ? -54.611 20.004 8.410 1.00 47.56 93 GLU A O 1
ATOM 738 N N . SER A 1 94 ? -53.573 19.476 6.491 1.00 37.50 94 SER A N 1
ATOM 739 C CA . SER A 1 94 ? -54.656 19.886 5.590 1.00 37.50 94 SER A CA 1
ATOM 740 C C . SER A 1 94 ? -54.581 19.144 4.243 1.00 37.50 94 SER A C 1
ATOM 742 O O . SER A 1 94 ? -53.510 18.830 3.736 1.00 37.50 94 SER A O 1
ATOM 744 N N . ALA A 1 95 ? -55.781 18.818 3.757 1.00 40.91 95 ALA A N 1
ATOM 745 C CA . ALA A 1 95 ? -56.229 18.011 2.616 1.00 40.91 95 ALA A CA 1
ATOM 746 C C . ALA A 1 95 ? -55.406 18.040 1.298 1.00 40.91 95 ALA A C 1
ATOM 748 O O . ALA A 1 95 ? -54.678 18.994 1.031 1.00 40.91 95 ALA A O 1
ATOM 749 N N . PRO A 1 96 ? -55.572 17.026 0.412 1.00 38.97 96 PRO A N 1
ATOM 750 C CA . PRO A 1 96 ? -54.800 16.914 -0.822 1.00 38.97 96 PRO A CA 1
ATOM 751 C C . PRO A 1 96 ? -55.198 18.012 -1.810 1.00 38.97 96 PRO A C 1
ATOM 753 O O . PRO A 1 96 ? -56.311 18.027 -2.338 1.00 38.97 96 PRO A O 1
ATOM 756 N N . VAL A 1 97 ? -54.270 18.923 -2.089 1.00 39.22 97 VAL A N 1
ATOM 757 C CA . VAL A 1 97 ? -54.427 19.920 -3.147 1.00 39.22 97 VAL A CA 1
ATOM 758 C C . VAL A 1 97 ? -53.951 19.295 -4.458 1.00 39.22 97 VAL A C 1
ATOM 760 O O . VAL A 1 97 ? -52.802 18.871 -4.586 1.00 39.22 97 VAL A O 1
ATOM 763 N N . GLN A 1 98 ? -54.868 19.185 -5.416 1.00 43.81 98 GLN A N 1
ATOM 764 C CA . GLN A 1 98 ? -54.625 18.686 -6.767 1.00 43.81 98 GLN A CA 1
ATOM 765 C C . GLN A 1 98 ? -53.580 19.562 -7.474 1.00 43.81 98 GLN A C 1
ATOM 767 O O . GLN A 1 98 ? -53.748 20.776 -7.579 1.00 43.81 98 GLN A O 1
ATOM 772 N N . GLN A 1 99 ? -52.511 18.945 -7.981 1.00 41.62 99 GLN A N 1
ATOM 773 C CA . GLN A 1 99 ? -51.596 19.598 -8.916 1.00 41.62 99 GLN A CA 1
ATOM 774 C C . GLN A 1 99 ? -52.320 19.838 -10.253 1.00 41.62 99 GLN A C 1
ATOM 776 O O . GLN A 1 99 ? -52.922 18.900 -10.784 1.00 41.62 99 GLN A O 1
ATOM 781 N N . PRO A 1 100 ? -52.242 21.041 -10.847 1.00 43.72 100 PRO A N 1
ATOM 782 C CA . PRO A 1 100 ? -52.600 21.214 -12.242 1.00 43.72 100 PRO A CA 1
ATOM 783 C C . PRO A 1 100 ? -51.577 20.467 -13.104 1.00 43.72 100 PRO A C 1
ATOM 785 O O . PRO A 1 100 ? -50.379 20.743 -13.063 1.00 43.72 100 PRO A O 1
ATOM 788 N N . VAL A 1 101 ? -52.065 19.496 -13.874 1.00 46.03 101 VAL A N 1
ATOM 789 C CA . VAL A 1 101 ? -51.300 18.786 -14.900 1.00 46.03 101 VAL A CA 1
ATOM 790 C C . VAL A 1 101 ? -50.901 19.802 -15.970 1.00 46.03 101 VAL A C 1
ATOM 792 O O . VAL A 1 101 ? -51.748 20.296 -16.712 1.00 46.03 101 VAL A O 1
ATOM 795 N N . ALA A 1 102 ? -49.613 20.131 -16.044 1.00 43.41 102 ALA A N 1
ATOM 796 C CA . ALA A 1 102 ? -49.063 20.844 -17.187 1.00 43.41 102 ALA A CA 1
ATOM 797 C C . ALA A 1 102 ? -49.162 19.938 -18.434 1.00 43.41 102 ALA A C 1
ATOM 799 O O . ALA A 1 102 ? -48.820 18.754 -18.347 1.00 43.41 102 ALA A O 1
ATOM 800 N N . PRO A 1 103 ? -49.641 20.442 -19.585 1.00 46.66 103 PRO A N 1
ATOM 801 C CA . PRO A 1 103 ? -49.778 19.635 -20.792 1.00 46.66 103 PRO A CA 1
ATOM 802 C C . PRO A 1 103 ? -48.401 19.197 -21.301 1.00 46.66 103 PRO A C 1
ATOM 804 O O . PRO A 1 103 ? -47.498 20.016 -21.475 1.00 46.66 103 PRO A O 1
ATOM 807 N N . GLN A 1 104 ? -48.239 17.895 -21.548 1.00 44.16 104 GLN A N 1
ATOM 808 C CA . GLN A 1 104 ? -47.065 17.378 -22.244 1.00 44.16 104 GLN A CA 1
ATOM 809 C C . GLN A 1 104 ? -47.060 17.871 -23.699 1.00 44.16 104 GLN A C 1
ATOM 811 O O . GLN A 1 104 ? -48.102 17.816 -24.358 1.00 44.16 104 GLN A O 1
ATOM 816 N N . PRO A 1 105 ? -45.913 18.303 -24.248 1.00 45.66 105 PRO A N 1
ATOM 817 C CA . PRO A 1 105 ? -45.802 18.518 -25.678 1.00 45.66 105 PRO A CA 1
ATOM 818 C C . PRO A 1 105 ? -45.828 17.158 -26.387 1.00 45.66 105 PRO A C 1
ATOM 820 O O . PRO A 1 105 ? -44.926 16.333 -26.248 1.00 45.66 105 PRO A O 1
ATOM 823 N N . HIS A 1 106 ? -46.886 16.923 -27.161 1.00 46.09 106 HIS A N 1
ATOM 824 C CA . HIS A 1 106 ? -46.920 15.864 -28.159 1.00 46.09 106 HIS A CA 1
ATOM 825 C C . HIS A 1 106 ? -45.979 16.243 -29.306 1.00 46.09 106 HIS A C 1
ATOM 827 O O . HIS A 1 106 ? -46.268 17.157 -30.077 1.00 46.09 106 HIS A O 1
ATOM 833 N N . TYR A 1 107 ? -44.866 15.528 -29.448 1.00 41.44 107 TYR A N 1
ATOM 834 C CA . TYR A 1 107 ? -44.062 15.593 -30.664 1.00 41.44 107 TYR A CA 1
ATOM 835 C C . TYR A 1 107 ? -44.805 14.858 -31.788 1.00 41.44 107 TYR A C 1
ATOM 837 O O . TYR A 1 107 ? -44.832 13.630 -31.834 1.00 41.44 107 TYR A O 1
ATOM 845 N N . GLN A 1 108 ? -45.432 15.614 -32.692 1.00 47.50 108 GLN A N 1
ATOM 846 C CA . GLN A 1 108 ? -45.858 15.108 -33.997 1.00 47.50 108 GLN A CA 1
ATOM 847 C C . GLN A 1 108 ? -44.633 15.017 -34.913 1.00 47.50 108 GLN A C 1
ATOM 849 O O . GLN A 1 108 ? -43.985 16.020 -35.203 1.00 47.50 108 GLN A O 1
ATOM 854 N N . GLN A 1 109 ? -44.321 13.806 -35.374 1.00 45.12 109 GLN A N 1
ATOM 855 C CA . GLN A 1 109 ? -43.406 13.589 -36.493 1.00 45.12 109 GLN A CA 1
ATOM 856 C C . GLN A 1 109 ? -44.005 14.217 -37.765 1.00 45.12 109 GLN A C 1
ATOM 858 O O . GLN A 1 109 ? -45.145 13.891 -38.107 1.00 45.12 109 GLN A O 1
ATOM 863 N N . PRO A 1 110 ? -43.268 15.062 -38.506 1.00 48.16 110 PRO A N 1
ATOM 864 C CA . PRO A 1 110 ? -43.684 15.473 -39.839 1.00 48.16 110 PRO A CA 1
ATOM 865 C C . PRO A 1 110 ? -43.702 14.254 -40.770 1.00 48.16 110 PRO A C 1
ATOM 867 O O . PRO A 1 110 ? -42.681 13.594 -40.962 1.00 48.16 110 PRO A O 1
ATOM 870 N N . GLN A 1 111 ? -44.861 13.950 -41.356 1.00 45.97 111 GLN A N 1
ATOM 871 C CA . GLN A 1 111 ? -44.967 12.987 -42.451 1.00 45.97 111 GLN A CA 1
ATOM 872 C C . GLN A 1 111 ? -44.274 13.566 -43.689 1.00 45.97 111 GLN A C 1
ATOM 874 O O . GLN A 1 111 ? -44.689 14.597 -44.217 1.00 45.97 111 GLN A O 1
ATOM 879 N N . GLN A 1 112 ? -43.218 12.901 -44.157 1.00 50.47 112 GLN A N 1
ATOM 880 C CA . GLN A 1 112 ? -42.637 13.183 -45.466 1.00 50.47 112 GLN A CA 1
ATOM 881 C C . GLN A 1 112 ? -43.536 12.604 -46.575 1.00 50.47 112 GLN A C 1
ATOM 883 O O . GLN A 1 112 ? -44.047 11.490 -46.426 1.00 50.47 112 GLN A O 1
ATOM 888 N N . PRO A 1 113 ? -43.735 13.323 -47.695 1.00 48.84 113 PRO A N 1
ATOM 889 C CA . PRO A 1 113 ? -44.492 12.816 -48.831 1.00 48.84 113 PRO A CA 1
ATOM 890 C C . PRO A 1 113 ? -43.751 11.657 -49.511 1.00 48.84 113 PRO A C 1
ATOM 892 O O . PRO A 1 113 ? -42.565 11.744 -49.828 1.00 48.84 113 PRO A O 1
ATOM 895 N N . VAL A 1 114 ? -44.479 10.567 -49.751 1.00 51.53 114 VAL A N 1
ATOM 896 C CA . VAL A 1 114 ? -44.005 9.388 -50.482 1.00 51.53 114 VAL A CA 1
ATOM 897 C C . VAL A 1 114 ? -43.857 9.748 -51.962 1.00 51.53 114 VAL A C 1
ATOM 899 O O . VAL A 1 114 ? -44.848 9.992 -52.648 1.00 51.53 114 VAL A O 1
ATOM 902 N N . ALA A 1 115 ? -42.621 9.771 -52.461 1.00 50.97 115 ALA A N 1
ATOM 903 C CA . ALA A 1 115 ? -42.340 9.817 -53.892 1.00 50.97 115 ALA A CA 1
ATOM 904 C C . ALA A 1 115 ? -42.518 8.412 -54.518 1.00 50.97 115 ALA A C 1
ATOM 906 O O . ALA A 1 115 ? -42.179 7.411 -53.878 1.00 50.97 115 ALA A O 1
ATOM 907 N N . PRO A 1 116 ? -43.053 8.300 -55.748 1.00 46.66 116 PRO A N 1
ATOM 908 C CA . PRO A 1 116 ? -43.364 7.018 -56.376 1.00 46.66 116 PRO A CA 1
ATOM 909 C C . PRO A 1 116 ? -42.100 6.233 -56.755 1.00 46.66 116 PRO A C 1
ATOM 911 O O . PRO A 1 116 ? -41.146 6.784 -57.302 1.00 46.66 116 PRO A O 1
ATOM 914 N N . GLN A 1 117 ? -42.113 4.923 -56.492 1.00 42.50 117 GLN A N 1
ATOM 915 C CA . GLN A 1 117 ? -41.027 4.019 -56.869 1.00 42.50 117 GLN A CA 1
ATOM 916 C C . GLN A 1 117 ? -40.998 3.745 -58.383 1.00 42.50 117 GLN A C 1
ATOM 918 O O . GLN A 1 117 ? -42.029 3.362 -58.948 1.00 42.50 117 GLN A O 1
ATOM 923 N N . PRO A 1 118 ? -39.830 3.831 -59.045 1.00 44.50 118 PRO A N 1
ATOM 924 C CA . PRO A 1 118 ? -39.660 3.277 -60.377 1.00 44.50 118 PRO A CA 1
ATOM 925 C C . PRO A 1 118 ? -39.538 1.749 -60.290 1.00 44.50 118 PRO A C 1
ATOM 927 O O . PRO A 1 118 ? -38.688 1.206 -59.584 1.00 44.50 118 PRO A O 1
ATOM 930 N N . HIS A 1 119 ? -40.399 1.050 -61.029 1.00 47.12 119 HIS A N 1
ATOM 931 C CA . HIS A 1 119 ? -40.241 -0.373 -61.305 1.00 47.12 119 HIS A CA 1
ATOM 932 C C . HIS A 1 119 ? -39.103 -0.544 -62.314 1.00 47.12 119 HIS A C 1
ATOM 934 O O . HIS A 1 119 ? -39.236 -0.127 -63.464 1.00 47.12 119 HIS A O 1
ATOM 940 N N . TYR A 1 120 ? -38.008 -1.18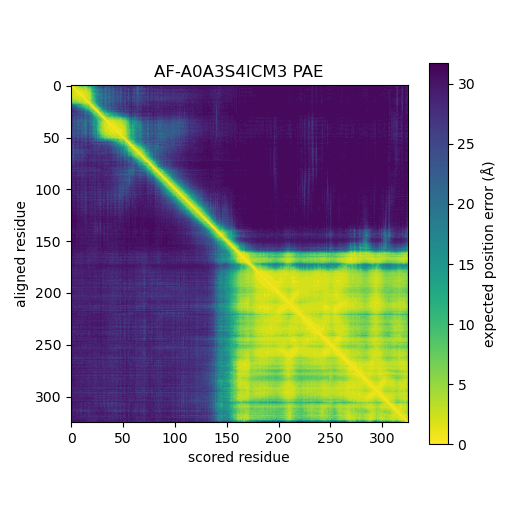4 -61.910 1.00 38.97 120 TYR A N 1
ATOM 941 C CA . TYR A 1 120 ? -36.994 -1.658 -62.847 1.00 38.97 120 TYR A CA 1
ATOM 942 C C . TYR A 1 120 ? -37.246 -3.135 -63.161 1.00 38.97 120 TYR A C 1
ATOM 944 O O . TYR A 1 120 ? -37.168 -4.002 -62.292 1.00 38.97 120 TYR A O 1
ATOM 952 N N . GLN A 1 121 ? -37.581 -3.404 -64.423 1.00 46.28 121 GLN A N 1
ATOM 953 C CA . GLN A 1 121 ? -37.618 -4.741 -65.010 1.00 46.28 121 GLN A CA 1
ATOM 954 C C . GLN A 1 121 ? -36.203 -5.328 -65.051 1.00 46.28 121 GLN A C 1
ATOM 956 O O . GLN A 1 121 ? -35.270 -4.679 -65.520 1.00 46.28 121 GLN A O 1
ATOM 961 N N . GLN A 1 122 ? -36.055 -6.570 -64.587 1.00 40.31 122 GLN A N 1
ATOM 962 C CA . GLN A 1 122 ? -34.852 -7.377 -64.791 1.00 40.31 122 GLN A CA 1
ATOM 963 C C . GLN A 1 122 ? -34.644 -7.656 -66.287 1.00 40.31 122 GLN A C 1
ATOM 965 O O . GLN A 1 122 ? -35.519 -8.264 -66.909 1.00 40.31 122 GLN A O 1
ATOM 970 N N . PRO A 1 123 ? -33.477 -7.333 -66.867 1.00 43.12 123 PRO A N 1
ATOM 971 C CA . PRO A 1 123 ? -33.041 -7.953 -68.106 1.00 43.12 123 PRO A CA 1
ATOM 972 C C . PRO A 1 123 ? -32.467 -9.339 -67.783 1.00 43.12 123 PRO A C 1
ATOM 974 O O . PRO A 1 123 ? -31.494 -9.462 -67.038 1.00 43.12 123 PRO A O 1
ATOM 977 N N . GLN A 1 124 ? -33.053 -10.392 -68.356 1.00 45.53 124 GLN A N 1
ATOM 978 C CA . GLN A 1 124 ? -32.412 -11.705 -68.430 1.00 45.53 124 GLN A CA 1
ATOM 979 C C . GLN A 1 124 ? -31.155 -11.584 -69.300 1.00 45.53 124 GLN A C 1
ATOM 981 O O . GLN A 1 124 ? -31.256 -11.356 -70.505 1.00 45.53 124 GLN A O 1
ATOM 986 N N . GLN A 1 125 ? -29.971 -11.738 -68.703 1.00 42.09 125 GLN A N 1
ATOM 987 C CA . GLN A 1 125 ? -28.727 -11.893 -69.453 1.00 42.09 125 GLN A CA 1
ATOM 988 C C . GLN A 1 125 ? -28.421 -13.377 -69.660 1.00 42.09 125 GLN A C 1
ATOM 990 O O . GLN A 1 125 ? -28.288 -14.160 -68.722 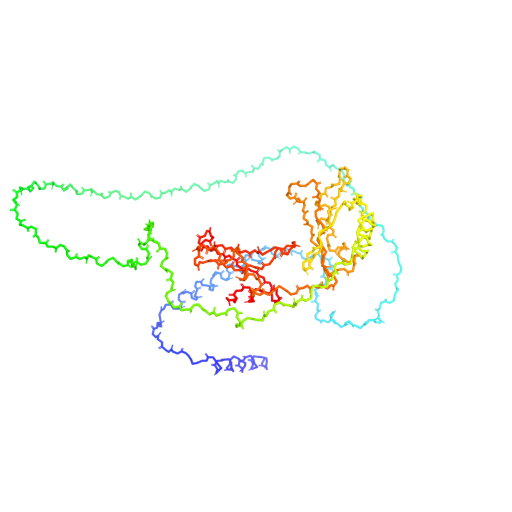1.00 42.09 125 GLN A O 1
ATOM 995 N N . SER A 1 126 ? -28.328 -13.738 -70.935 1.00 40.22 126 SER A N 1
ATOM 996 C CA . SER A 1 126 ? -27.808 -14.993 -71.458 1.00 40.22 126 SER A CA 1
ATOM 997 C C . SER A 1 126 ? -26.353 -15.212 -71.040 1.00 40.22 126 SER A C 1
ATOM 999 O O . SER A 1 126 ? -25.514 -14.322 -71.177 1.00 40.22 126 SER A O 1
ATOM 1001 N N . VAL A 1 127 ? -26.054 -16.427 -70.586 1.00 42.06 127 VAL A N 1
ATOM 1002 C CA . VAL A 1 127 ? -24.699 -16.905 -70.305 1.00 42.06 127 VAL A CA 1
ATOM 1003 C C . VAL A 1 127 ? -23.927 -17.157 -71.604 1.00 42.06 127 VAL A C 1
ATOM 1005 O O . VAL A 1 127 ? -24.282 -18.027 -72.394 1.00 42.06 127 VAL A O 1
ATOM 1008 N N . THR A 1 128 ? -22.820 -16.441 -71.785 1.00 41.16 128 THR A N 1
ATOM 1009 C CA . THR A 1 128 ? -21.729 -16.823 -72.694 1.00 41.16 128 THR A CA 1
ATOM 1010 C C . THR A 1 128 ? -20.428 -16.845 -71.892 1.00 41.16 128 THR A C 1
ATOM 1012 O O . THR A 1 128 ? -20.127 -15.849 -71.233 1.00 41.16 128 THR A O 1
ATOM 1015 N N . PRO A 1 129 ? -19.652 -17.943 -71.905 1.00 46.34 129 PRO A N 1
ATOM 1016 C CA . PRO A 1 129 ? -18.399 -18.022 -71.167 1.00 46.34 129 PRO A CA 1
ATOM 1017 C C . PRO A 1 129 ? -17.238 -17.464 -72.004 1.00 46.34 129 PRO A C 1
ATOM 1019 O O . PRO A 1 129 ? -16.970 -17.947 -73.103 1.00 46.34 129 PRO A O 1
ATOM 1022 N N . GLN A 1 130 ? -16.519 -16.473 -71.469 1.00 35.25 130 GLN A N 1
ATOM 1023 C CA . GLN A 1 130 ? -15.207 -16.033 -71.965 1.00 35.25 130 GLN A CA 1
ATOM 1024 C C . GLN A 1 130 ? -14.238 -15.760 -70.793 1.00 35.25 130 GLN A C 1
ATOM 1026 O O . GLN A 1 130 ? -14.689 -15.581 -69.661 1.00 35.25 130 GLN A O 1
ATOM 1031 N N . PRO A 1 131 ? -12.912 -15.842 -71.026 1.00 46.09 131 PRO A N 1
ATOM 1032 C CA . PRO A 1 131 ? -11.962 -16.434 -70.086 1.00 46.09 131 PRO A CA 1
ATOM 1033 C C . PRO A 1 131 ? -11.492 -15.481 -68.985 1.00 46.09 131 PRO A C 1
ATOM 1035 O O . PRO A 1 131 ? -11.377 -14.276 -69.189 1.00 46.09 131 PRO A O 1
ATOM 1038 N N . GLN A 1 132 ? -11.145 -16.075 -67.841 1.00 45.75 132 GLN A N 1
ATOM 1039 C CA . GLN A 1 132 ? -10.520 -15.435 -66.684 1.00 45.75 132 GLN A CA 1
ATOM 1040 C C . GLN A 1 132 ? -9.318 -14.562 -67.082 1.00 45.75 132 GLN A C 1
ATOM 1042 O O . GLN A 1 132 ? -8.321 -15.062 -67.604 1.00 45.75 132 GLN A O 1
ATOM 1047 N N . GLN A 1 133 ? -9.396 -13.272 -66.750 1.00 40.34 133 GLN A N 1
ATOM 1048 C CA . GLN A 1 133 ? -8.236 -12.400 -66.574 1.00 40.34 133 GLN A CA 1
ATOM 1049 C C . GLN A 1 133 ? -8.032 -12.117 -65.074 1.00 40.34 133 GLN A C 1
ATOM 1051 O O . GLN A 1 133 ? -9.014 -12.074 -64.329 1.00 40.34 133 GLN A O 1
ATOM 1056 N N . PRO A 1 134 ? -6.781 -11.956 -64.601 1.00 45.97 134 PRO A N 1
ATOM 1057 C CA . PRO A 1 134 ? -6.480 -11.830 -63.177 1.00 45.97 134 PRO A CA 1
ATOM 1058 C C . PRO A 1 134 ? -6.996 -10.494 -62.636 1.00 45.97 134 PRO A C 1
ATOM 1060 O O . PRO A 1 134 ? -6.652 -9.436 -63.161 1.00 45.97 134 PRO A O 1
ATOM 1063 N N . ALA A 1 135 ? -7.804 -10.536 -61.575 1.00 40.66 135 ALA A N 1
ATOM 1064 C CA . ALA A 1 135 ? -8.231 -9.340 -60.864 1.00 40.66 135 ALA A CA 1
ATOM 1065 C C . ALA A 1 135 ? -7.014 -8.652 -60.223 1.00 40.66 135 ALA A C 1
ATOM 1067 O O . ALA A 1 135 ? -6.314 -9.247 -59.402 1.00 40.66 135 ALA A O 1
ATOM 1068 N N . ALA A 1 136 ? -6.769 -7.399 -60.605 1.00 49.00 136 ALA A N 1
ATOM 1069 C CA . ALA A 1 136 ? -5.864 -6.514 -59.886 1.00 49.00 136 ALA A CA 1
ATOM 1070 C C . ALA A 1 136 ? -6.411 -6.261 -58.464 1.00 49.00 136 ALA A C 1
ATOM 1072 O O . ALA A 1 136 ? -7.632 -6.165 -58.294 1.00 49.00 136 ALA A O 1
ATOM 1073 N N . PRO A 1 137 ? -5.545 -6.169 -57.441 1.00 49.78 137 PRO A N 1
ATOM 1074 C CA . PRO A 1 137 ? -5.982 -5.954 -56.071 1.00 49.78 137 PRO A CA 1
ATOM 1075 C C . PRO A 1 137 ? -6.574 -4.549 -55.956 1.00 49.78 137 PRO A C 1
ATOM 1077 O O . PRO A 1 137 ? -5.946 -3.568 -56.344 1.00 49.78 137 PRO A O 1
ATOM 1080 N N . GLN A 1 138 ? -7.802 -4.458 -55.453 1.00 49.44 138 GLN A N 1
ATOM 1081 C CA . GLN A 1 138 ? -8.394 -3.169 -55.123 1.00 49.44 138 GLN A CA 1
ATOM 1082 C C . GLN A 1 138 ? -7.675 -2.602 -53.900 1.00 49.44 138 GLN A C 1
ATOM 1084 O O . GLN A 1 138 ? -7.581 -3.278 -52.874 1.00 49.44 138 GLN A O 1
ATOM 1089 N N . ASP A 1 139 ? -7.177 -1.373 -54.029 1.00 56.16 139 ASP A N 1
ATOM 1090 C CA . ASP A 1 139 ? -6.628 -0.571 -52.939 1.00 56.16 139 ASP A CA 1
ATOM 1091 C C . ASP A 1 139 ? -7.704 -0.343 -51.871 1.00 56.16 139 ASP A C 1
ATOM 1093 O O . ASP A 1 139 ? -8.499 0.597 -51.917 1.00 56.16 139 ASP A O 1
ATOM 1097 N N . SER A 1 140 ? -7.749 -1.228 -50.878 1.00 57.19 140 SER A N 1
ATOM 1098 C CA . SER A 1 140 ? -8.433 -0.948 -49.627 1.00 57.19 140 SER A CA 1
ATOM 1099 C C . SER A 1 140 ? -7.641 0.127 -48.883 1.00 57.19 140 SER A C 1
ATOM 1101 O O . SER A 1 140 ? -6.501 -0.114 -48.494 1.00 57.19 140 SER A O 1
ATOM 1103 N N . LEU A 1 141 ? -8.259 1.276 -48.596 1.00 65.81 141 LEU A N 1
ATOM 1104 C CA . LEU A 1 141 ? -7.697 2.352 -47.754 1.00 65.81 141 LEU A CA 1
ATOM 1105 C C . LEU A 1 141 ? -7.425 1.929 -46.292 1.00 65.81 141 LEU A C 1
ATOM 1107 O O . LEU A 1 141 ? -7.003 2.736 -45.467 1.00 65.81 141 LEU A O 1
ATOM 1111 N N . ILE A 1 142 ? -7.677 0.666 -45.948 1.00 64.06 142 ILE A N 1
ATOM 1112 C CA . ILE A 1 142 ? -7.335 0.092 -44.655 1.00 64.06 142 ILE A CA 1
ATOM 1113 C C . ILE A 1 142 ? -5.871 -0.348 -44.714 1.00 64.06 142 ILE A C 1
ATOM 1115 O O . ILE A 1 142 ? -5.515 -1.266 -45.450 1.00 64.06 142 ILE A O 1
ATOM 1119 N N . HIS A 1 143 ? -5.021 0.306 -43.920 1.00 59.88 143 HIS A N 1
ATOM 1120 C CA . HIS A 1 143 ? -3.609 -0.048 -43.805 1.00 59.88 143 HIS A CA 1
ATOM 1121 C C . HIS A 1 143 ? -3.469 -1.545 -43.446 1.00 59.88 143 HIS A C 1
ATOM 1123 O O . HIS A 1 143 ? -4.110 -1.982 -42.486 1.00 59.88 143 HIS A O 1
ATOM 1129 N N . PRO A 1 144 ? -2.613 -2.337 -44.124 1.00 61.06 144 PRO A N 1
ATOM 1130 C CA . PRO A 1 144 ? -2.516 -3.794 -43.937 1.00 61.06 144 PRO A CA 1
ATOM 1131 C C . PRO A 1 144 ? -2.287 -4.256 -42.487 1.00 61.06 144 PRO A C 1
ATOM 1133 O O . PRO A 1 144 ? -2.617 -5.382 -42.122 1.00 61.06 144 PRO A O 1
ATOM 1136 N N . LEU A 1 145 ? -1.748 -3.377 -41.634 1.00 60.66 145 LEU A N 1
ATOM 1137 C CA . LEU A 1 145 ? -1.562 -3.634 -40.200 1.00 60.66 145 LEU A CA 1
ATOM 1138 C C . LEU A 1 145 ? -2.879 -3.717 -39.408 1.00 60.66 145 LEU A C 1
ATOM 1140 O O . LEU A 1 145 ? -2.917 -4.393 -38.385 1.00 60.66 145 LEU A O 1
ATOM 1144 N N . LEU A 1 146 ? -3.948 -3.072 -39.880 1.00 62.47 146 LEU A N 1
ATOM 1145 C CA . LEU A 1 146 ? -5.279 -3.072 -39.257 1.00 62.47 146 LEU A CA 1
ATOM 1146 C C . LEU A 1 146 ? -6.125 -4.285 -39.683 1.00 62.47 146 LEU A C 1
ATOM 1148 O O . LEU A 1 146 ? -7.143 -4.575 -39.065 1.00 62.47 146 LEU A O 1
ATOM 1152 N N . MET A 1 147 ? -5.700 -5.013 -40.722 1.00 59.28 147 MET A N 1
ATOM 1153 C CA . MET A 1 147 ? -6.364 -6.229 -41.218 1.00 59.28 147 MET A CA 1
ATOM 1154 C C . MET A 1 147 ? -5.838 -7.504 -40.545 1.00 59.28 147 MET A C 1
ATOM 1156 O O . MET A 1 147 ? -6.306 -8.601 -40.841 1.00 59.28 147 MET A O 1
ATOM 1160 N N . ARG A 1 148 ? -4.885 -7.384 -39.610 1.00 60.47 148 ARG A N 1
ATOM 1161 C CA . ARG A 1 148 ? -4.294 -8.509 -38.871 1.00 60.47 148 ARG A CA 1
ATOM 1162 C C . ARG A 1 148 ? -5.185 -8.949 -37.704 1.00 60.47 148 ARG A C 1
ATOM 1164 O O . ARG A 1 148 ? -4.730 -9.107 -36.576 1.00 60.47 148 ARG A O 1
ATOM 1171 N N . ASN A 1 149 ? -6.466 -9.157 -37.979 1.00 53.66 149 ASN A N 1
ATOM 1172 C CA . ASN A 1 149 ? -7.406 -9.714 -37.018 1.00 53.66 149 ASN A CA 1
ATOM 1173 C C . ASN A 1 149 ? -7.270 -11.243 -37.030 1.00 53.66 149 ASN A C 1
ATOM 1175 O O . ASN A 1 149 ? -7.868 -11.915 -37.863 1.00 53.66 149 ASN A O 1
ATOM 1179 N N . GLY A 1 150 ? -6.475 -11.795 -36.107 1.00 57.25 150 GLY A N 1
ATOM 1180 C CA . GLY A 1 150 ? -6.545 -13.221 -35.749 1.00 57.25 150 GLY A CA 1
ATOM 1181 C C . GLY A 1 150 ? -5.556 -14.180 -36.422 1.00 57.25 150 GLY A C 1
ATOM 1182 O O . GLY A 1 150 ? -5.632 -15.380 -36.171 1.00 57.25 150 GLY A O 1
ATOM 1183 N N . ASP A 1 151 ? -4.595 -13.694 -37.210 1.00 55.88 151 ASP A N 1
ATOM 1184 C CA . ASP A 1 151 ? -3.533 -14.548 -37.753 1.00 55.88 151 ASP A CA 1
ATOM 1185 C C . ASP A 1 151 ? -2.590 -15.012 -36.629 1.00 55.88 151 ASP A C 1
ATOM 1187 O O . ASP A 1 151 ? -1.749 -14.249 -36.142 1.00 55.88 151 ASP A O 1
ATOM 1191 N N . SER A 1 152 ? -2.701 -16.291 -36.264 1.00 58.78 152 SER A N 1
ATOM 1192 C CA . SER A 1 152 ? -1.829 -17.069 -35.373 1.00 58.78 152 SER A CA 1
ATOM 1193 C C . SER A 1 152 ? -0.411 -17.241 -35.939 1.00 58.78 152 SER A C 1
ATOM 1195 O O . SER A 1 152 ? 0.105 -18.352 -36.070 1.00 58.78 152 SER A O 1
ATOM 1197 N N . ARG A 1 153 ? 0.234 -16.142 -36.331 1.00 61.03 153 ARG A N 1
ATOM 1198 C CA . ARG A 1 153 ? 1.658 -16.124 -36.658 1.00 61.03 153 ARG A CA 1
ATOM 1199 C C . ARG A 1 153 ? 2.427 -15.982 -35.347 1.00 61.03 153 ARG A C 1
ATOM 1201 O O . ARG A 1 153 ? 2.075 -15.099 -34.561 1.00 61.03 153 ARG A O 1
ATOM 1208 N N . PRO A 1 154 ? 3.465 -16.799 -35.097 1.00 59.84 154 PRO A N 1
ATOM 1209 C CA . PRO A 1 154 ? 4.313 -16.612 -33.929 1.00 59.84 154 PRO A CA 1
ATOM 1210 C C . PRO A 1 154 ? 4.820 -15.170 -33.921 1.00 59.84 154 PRO A C 1
ATOM 1212 O O . PRO A 1 154 ? 5.294 -14.670 -34.945 1.00 59.84 154 PRO A O 1
ATOM 1215 N N . LEU A 1 155 ? 4.648 -14.492 -32.784 1.00 62.66 155 LEU A N 1
ATOM 1216 C CA . LEU A 1 155 ? 5.118 -13.127 -32.578 1.00 62.66 155 LEU A CA 1
ATOM 1217 C C . LEU A 1 155 ? 6.610 -13.103 -32.909 1.00 62.66 155 LEU A C 1
ATOM 1219 O O . LEU A 1 155 ? 7.423 -13.745 -32.243 1.00 62.66 155 LEU A O 1
ATOM 1223 N N . GLN A 1 156 ? 6.944 -12.446 -34.016 1.00 58.03 156 GLN A N 1
ATOM 1224 C CA . GLN A 1 156 ? 8.293 -12.438 -34.550 1.00 58.03 156 GLN A CA 1
ATOM 1225 C C . GLN A 1 156 ? 9.149 -11.641 -33.569 1.00 58.03 156 GLN A C 1
ATOM 1227 O O . GLN A 1 156 ? 8.980 -10.429 -33.441 1.00 58.03 156 GLN A O 1
ATOM 1232 N N . ARG A 1 157 ? 10.002 -12.338 -32.807 1.00 60.09 157 ARG A N 1
ATOM 1233 C CA . ARG A 1 157 ? 10.896 -11.684 -31.850 1.00 60.09 157 ARG A CA 1
ATOM 1234 C C . ARG A 1 157 ? 11.796 -10.727 -32.633 1.00 60.09 157 ARG A C 1
ATOM 1236 O O . ARG A 1 157 ? 12.389 -11.170 -33.621 1.00 60.09 157 ARG A O 1
ATOM 1243 N N . PRO A 1 158 ? 11.892 -9.450 -32.232 1.00 60.94 158 PRO A N 1
ATOM 1244 C CA . PRO A 1 158 ? 12.804 -8.512 -32.866 1.00 60.94 158 PRO A CA 1
ATOM 1245 C C . PRO A 1 158 ? 14.213 -9.112 -32.915 1.00 60.94 158 PRO A C 1
ATOM 1247 O O . PRO A 1 158 ? 14.724 -9.596 -31.909 1.00 60.94 158 PRO A O 1
ATOM 1250 N N . THR A 1 159 ? 14.821 -9.123 -34.099 1.00 60.28 159 THR A N 1
ATOM 1251 C CA . THR A 1 159 ? 16.185 -9.623 -34.336 1.00 60.28 159 THR A CA 1
ATOM 1252 C C . THR A 1 159 ? 17.262 -8.607 -33.956 1.00 60.28 159 THR A C 1
ATOM 1254 O O . THR A 1 159 ? 18.445 -8.940 -33.944 1.00 60.28 159 THR A O 1
ATOM 1257 N N . THR A 1 160 ? 16.870 -7.375 -33.629 1.00 72.06 160 THR A N 1
ATOM 1258 C CA . THR A 1 160 ? 17.745 -6.376 -33.014 1.00 72.06 160 THR A CA 1
ATOM 1259 C C . THR A 1 160 ? 18.091 -6.801 -31.587 1.00 72.06 160 THR A C 1
ATOM 1261 O O . THR A 1 160 ? 17.173 -7.128 -30.829 1.00 72.06 160 THR A O 1
ATOM 1264 N N . PRO A 1 161 ? 19.374 -6.784 -31.185 1.00 78.06 161 PRO A N 1
ATOM 1265 C CA . PRO A 1 161 ? 19.743 -7.077 -29.808 1.00 78.06 161 PRO A CA 1
ATOM 1266 C C . PRO A 1 161 ? 19.052 -6.078 -28.875 1.00 78.06 161 PRO A C 1
ATOM 1268 O O . PRO A 1 161 ? 19.103 -4.868 -29.098 1.00 78.06 161 PRO A O 1
ATOM 1271 N N . LEU A 1 162 ? 18.370 -6.596 -27.855 1.00 84.75 162 LEU A N 1
ATOM 1272 C CA . LEU A 1 162 ? 17.744 -5.771 -26.826 1.00 84.75 162 LEU A CA 1
ATOM 1273 C C . LEU A 1 162 ? 18.827 -5.036 -26.017 1.00 84.75 162 LEU A C 1
ATOM 1275 O O . LEU A 1 162 ? 19.919 -5.586 -25.831 1.00 84.75 162 LEU A O 1
ATOM 1279 N N . PRO A 1 163 ? 18.544 -3.820 -25.519 1.00 90.56 163 PRO A N 1
ATOM 1280 C CA . PRO A 1 163 ? 19.457 -3.130 -24.615 1.00 90.56 163 PRO A CA 1
ATOM 1281 C C . PRO A 1 163 ? 19.713 -3.971 -23.358 1.00 90.56 163 PRO A C 1
ATOM 1283 O O . PRO A 1 163 ? 18.828 -4.687 -22.882 1.00 90.56 163 PRO A O 1
ATOM 1286 N N . SER A 1 164 ? 20.927 -3.889 -22.809 1.00 91.00 164 SER A N 1
ATOM 1287 C CA . SER A 1 164 ? 21.247 -4.566 -21.553 1.00 91.00 164 SER A CA 1
ATOM 1288 C C . SER A 1 164 ? 20.617 -3.840 -20.363 1.00 91.00 164 SER A C 1
ATOM 1290 O O . SER A 1 164 ? 20.480 -2.615 -20.349 1.00 91.00 164 SER A O 1
ATOM 1292 N N . LEU A 1 165 ? 20.289 -4.598 -19.313 1.00 91.88 165 LEU A N 1
ATOM 1293 C CA . LEU A 1 165 ? 19.804 -4.037 -18.046 1.00 91.88 165 LEU A CA 1
ATOM 1294 C C . LEU A 1 165 ? 20.881 -3.231 -17.298 1.00 91.88 165 LEU A C 1
ATOM 1296 O O . LEU A 1 165 ? 20.563 -2.534 -16.339 1.00 91.88 165 LEU A O 1
ATOM 1300 N N . ASP A 1 166 ? 22.140 -3.291 -17.735 1.00 92.38 166 ASP A N 1
ATOM 1301 C CA . ASP A 1 166 ? 23.251 -2.535 -17.146 1.00 92.38 166 ASP A CA 1
ATOM 1302 C C . ASP A 1 166 ? 23.184 -1.034 -17.427 1.00 92.38 166 ASP A C 1
ATOM 1304 O O . ASP A 1 166 ? 23.836 -0.252 -16.741 1.00 92.38 166 ASP A O 1
ATOM 1308 N N . LEU A 1 167 ? 22.340 -0.624 -18.376 1.00 93.69 167 LEU A N 1
ATOM 1309 C CA . LEU A 1 167 ? 21.991 0.782 -18.576 1.00 93.69 167 LEU A CA 1
ATOM 1310 C C . LEU A 1 167 ? 21.149 1.348 -17.421 1.00 93.69 167 LEU A C 1
ATOM 1312 O O . LEU A 1 167 ? 21.000 2.562 -17.308 1.00 93.69 167 LEU A O 1
ATOM 1316 N N . LEU A 1 168 ? 20.594 0.481 -16.568 1.00 94.19 168 LEU A N 1
ATOM 1317 C CA . LEU A 1 168 ? 19.766 0.857 -15.433 1.00 94.19 168 LEU A CA 1
ATOM 1318 C C . LEU A 1 168 ? 20.531 0.719 -14.115 1.00 94.19 168 LEU A C 1
ATOM 1320 O O . LEU A 1 168 ? 21.253 -0.257 -13.876 1.00 94.19 168 LEU A O 1
ATOM 1324 N N . THR A 1 169 ? 20.284 1.669 -13.214 1.00 93.81 169 THR A N 1
ATOM 1325 C CA . THR A 1 169 ? 20.821 1.656 -11.851 1.00 93.81 169 THR A CA 1
ATOM 1326 C C . THR A 1 169 ? 20.374 0.389 -11.106 1.00 93.81 169 THR A C 1
ATOM 1328 O O . THR A 1 169 ? 19.168 0.125 -11.038 1.00 93.81 169 THR A O 1
ATOM 1331 N N . PRO A 1 170 ? 21.307 -0.403 -10.544 1.00 92.75 170 PRO A N 1
ATOM 1332 C CA . PRO A 1 170 ? 20.963 -1.575 -9.747 1.00 92.75 170 PRO A CA 1
ATOM 1333 C C . PRO A 1 170 ? 20.329 -1.189 -8.403 1.00 92.75 170 PRO A C 1
ATOM 1335 O O . PRO A 1 170 ? 20.647 -0.125 -7.861 1.00 92.75 170 PRO A O 1
ATOM 1338 N N . PRO A 1 171 ? 19.449 -2.045 -7.849 1.00 91.19 171 PRO A N 1
ATOM 1339 C CA . PRO A 1 171 ? 18.954 -1.856 -6.494 1.00 91.19 171 PRO A CA 1
ATOM 1340 C C . PRO A 1 171 ? 20.105 -1.994 -5.478 1.00 91.19 171 PRO A C 1
ATOM 1342 O O . PRO A 1 171 ? 21.081 -2.704 -5.745 1.00 91.19 171 PRO A O 1
ATOM 1345 N N . PRO A 1 172 ? 20.013 -1.337 -4.308 1.00 88.81 172 PRO A N 1
ATOM 1346 C CA . PRO A 1 172 ? 20.987 -1.507 -3.237 1.00 88.81 172 PRO A CA 1
ATOM 1347 C C . PRO A 1 172 ? 21.025 -2.968 -2.767 1.00 88.81 172 PRO A C 1
ATOM 1349 O O . PRO A 1 172 ? 19.992 -3.625 -2.656 1.00 88.81 172 PRO A O 1
ATOM 1352 N N . SER A 1 173 ? 22.226 -3.475 -2.482 1.00 78.81 173 SER A N 1
ATOM 1353 C CA . SER A 1 173 ? 22.457 -4.865 -2.063 1.00 78.81 173 SER A CA 1
ATOM 1354 C C . SER A 1 173 ? 22.024 -5.153 -0.624 1.00 78.81 173 SER A C 1
ATOM 1356 O O . SER A 1 173 ? 21.767 -6.304 -0.280 1.00 78.81 173 SER A O 1
ATOM 1358 N N . GLU A 1 174 ? 21.947 -4.122 0.217 1.00 72.31 174 GLU A N 1
ATOM 1359 C CA . GLU A 1 174 ? 21.534 -4.236 1.613 1.00 72.31 174 GLU A CA 1
ATOM 1360 C C . GLU A 1 174 ? 20.109 -3.709 1.777 1.00 72.31 174 GLU A C 1
ATOM 1362 O O . GLU A 1 174 ? 19.841 -2.514 1.640 1.00 72.31 174 GLU A O 1
ATOM 1367 N N . VAL A 1 175 ? 19.184 -4.619 2.078 1.00 71.19 175 VAL A N 1
ATOM 1368 C CA . VAL A 1 175 ? 17.836 -4.266 2.521 1.00 71.19 175 VAL A CA 1
ATOM 1369 C C . VAL A 1 175 ? 17.894 -4.109 4.035 1.00 71.19 175 VAL A C 1
ATOM 1371 O O . VAL A 1 175 ? 18.229 -5.063 4.738 1.00 71.19 175 VAL A O 1
ATOM 1374 N N . GLU A 1 176 ? 17.593 -2.913 4.547 1.00 73.38 176 GLU A N 1
ATOM 1375 C CA . GLU A 1 176 ? 17.520 -2.713 5.996 1.00 73.38 176 GLU A CA 1
ATOM 1376 C C . GLU A 1 176 ? 16.508 -3.695 6.616 1.00 73.38 176 GLU A C 1
ATOM 1378 O O . GLU A 1 176 ? 15.385 -3.822 6.109 1.00 73.38 176 GLU A O 1
ATOM 1383 N N . PRO A 1 177 ? 16.874 -4.383 7.711 1.00 78.44 177 PRO A N 1
ATOM 1384 C CA . PRO A 1 177 ? 15.985 -5.329 8.359 1.00 78.44 177 PRO A CA 1
ATOM 1385 C C . PRO A 1 177 ? 14.766 -4.615 8.947 1.00 78.44 177 PRO A C 1
ATOM 1387 O O . PRO A 1 177 ? 14.848 -3.498 9.461 1.00 78.44 177 PRO A O 1
ATOM 1390 N N . VAL A 1 178 ? 13.621 -5.291 8.888 1.00 83.81 178 VAL A N 1
ATOM 1391 C CA . VAL A 1 178 ? 12.375 -4.778 9.455 1.00 83.81 178 VAL A CA 1
ATOM 1392 C C . VAL A 1 178 ? 12.448 -4.817 10.982 1.00 83.81 178 VAL A C 1
ATOM 1394 O O . VAL A 1 178 ? 12.633 -5.877 11.576 1.00 83.81 178 VAL A O 1
ATOM 1397 N N . ASP A 1 179 ? 12.247 -3.664 11.618 1.00 89.44 179 ASP A N 1
ATOM 1398 C CA . ASP A 1 179 ? 12.167 -3.542 13.074 1.00 89.44 179 ASP A CA 1
ATOM 1399 C C . ASP A 1 179 ? 10.792 -4.007 13.583 1.00 89.44 179 ASP A C 1
ATOM 1401 O O . ASP A 1 179 ? 9.815 -3.251 13.610 1.00 89.44 179 ASP A O 1
ATOM 1405 N N . THR A 1 180 ? 10.711 -5.277 13.979 1.00 91.50 180 THR A N 1
ATOM 1406 C CA . THR A 1 180 ? 9.483 -5.899 14.497 1.00 91.50 180 THR A CA 1
ATOM 1407 C C . THR A 1 180 ? 8.993 -5.249 15.790 1.00 91.50 180 THR A C 1
ATOM 1409 O O . THR A 1 180 ? 7.785 -5.127 15.992 1.00 91.50 180 THR A O 1
ATOM 1412 N N . PHE A 1 181 ? 9.901 -4.762 16.638 1.00 93.75 181 PHE A N 1
ATOM 1413 C CA . PHE A 1 181 ? 9.549 -4.095 17.889 1.00 93.75 181 PHE A CA 1
ATOM 1414 C C . PHE A 1 181 ? 8.895 -2.734 17.630 1.00 93.75 181 PHE A C 1
ATOM 1416 O O . PHE A 1 181 ? 7.891 -2.385 18.257 1.00 93.75 181 PHE A O 1
ATOM 1423 N N . ALA A 1 182 ? 9.414 -1.964 16.671 1.00 92.75 182 ALA A N 1
ATOM 1424 C CA . ALA A 1 182 ? 8.774 -0.722 16.246 1.00 92.75 182 ALA A CA 1
ATOM 1425 C C . ALA A 1 182 ? 7.388 -0.964 15.629 1.00 92.75 182 ALA A C 1
ATOM 1427 O O . ALA A 1 182 ? 6.478 -0.160 15.852 1.00 92.75 182 ALA A O 1
ATOM 1428 N N . LEU A 1 183 ? 7.212 -2.058 14.881 1.00 94.44 183 LEU A N 1
ATOM 1429 C CA . LEU A 1 183 ? 5.915 -2.435 14.314 1.00 94.44 183 LEU A CA 1
ATOM 1430 C C . LEU A 1 183 ? 4.903 -2.826 15.391 1.00 94.44 183 LEU A C 1
ATOM 1432 O O . LEU A 1 183 ? 3.756 -2.392 15.319 1.00 94.44 183 LEU A O 1
ATOM 1436 N N . GLU A 1 184 ? 5.316 -3.571 16.414 1.00 95.69 184 GLU A N 1
ATOM 1437 C CA . GLU A 1 184 ? 4.433 -3.933 17.525 1.00 95.69 184 GLU A CA 1
ATOM 1438 C C . GLU A 1 184 ? 4.017 -2.704 18.348 1.00 95.69 184 GLU A C 1
ATOM 1440 O O . GLU A 1 184 ? 2.847 -2.544 18.697 1.00 95.69 184 GLU A O 1
ATOM 1445 N N . GLN A 1 185 ? 4.944 -1.776 18.604 1.00 96.19 185 GLN A N 1
ATOM 1446 C CA . GLN A 1 185 ? 4.604 -0.501 19.243 1.00 96.19 185 GLN A CA 1
ATOM 1447 C C . GLN A 1 185 ? 3.637 0.328 18.392 1.00 96.19 185 GLN A C 1
ATOM 1449 O O . GLN A 1 185 ? 2.700 0.921 18.927 1.00 96.19 185 GLN A O 1
ATOM 1454 N N . MET A 1 186 ? 3.839 0.354 17.071 1.00 95.50 186 MET A N 1
ATOM 1455 C CA . MET A 1 186 ? 2.921 1.024 16.154 1.00 95.50 186 MET A CA 1
ATOM 1456 C C . MET A 1 186 ? 1.539 0.359 16.163 1.00 95.50 186 MET A C 1
ATOM 1458 O O . MET A 1 186 ? 0.542 1.069 16.200 1.00 95.50 186 MET A O 1
ATOM 1462 N N . ALA A 1 187 ? 1.463 -0.975 16.199 1.00 97.12 187 ALA A N 1
ATOM 1463 C CA . ALA A 1 187 ? 0.203 -1.710 16.300 1.00 97.12 187 ALA A CA 1
ATOM 1464 C C . ALA A 1 187 ? -0.589 -1.305 17.554 1.00 97.12 187 ALA A C 1
ATOM 1466 O O . ALA A 1 187 ? -1.739 -0.885 17.447 1.00 97.12 187 ALA A O 1
ATOM 1467 N N . ARG A 1 188 ? 0.058 -1.306 18.726 1.00 97.06 188 ARG A N 1
ATOM 1468 C CA . ARG A 1 188 ? -0.573 -0.866 19.986 1.00 97.06 188 ARG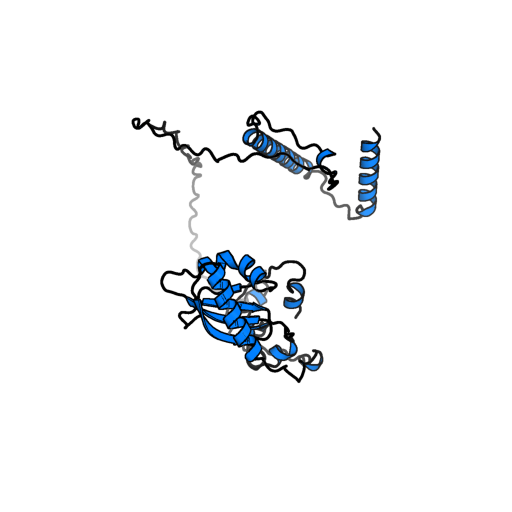 A CA 1
ATOM 1469 C C . ARG A 1 188 ? -1.008 0.599 19.937 1.00 97.06 188 ARG A C 1
ATOM 1471 O O . ARG A 1 188 ? -2.056 0.963 20.466 1.00 97.06 188 ARG A O 1
ATOM 1478 N N . LEU A 1 189 ? -0.217 1.456 19.288 1.00 96.62 189 LEU A N 1
ATOM 1479 C CA . LEU A 1 189 ? -0.580 2.857 19.087 1.00 96.62 189 LEU A CA 1
ATOM 1480 C C . LEU A 1 189 ? -1.815 2.997 18.182 1.00 96.62 189 LEU A C 1
ATOM 1482 O O . LEU A 1 189 ? -2.689 3.808 18.482 1.00 96.62 189 LEU A O 1
ATOM 1486 N N . VAL A 1 190 ? -1.911 2.210 17.106 1.00 97.19 190 VAL A N 1
ATOM 1487 C CA . VAL A 1 190 ? -3.081 2.180 16.213 1.00 97.19 190 VAL A CA 1
ATOM 1488 C C . VAL A 1 190 ? -4.342 1.792 16.985 1.00 97.19 190 VAL A C 1
ATOM 1490 O O . VAL A 1 190 ? -5.346 2.495 16.874 1.00 97.19 190 VAL A O 1
ATOM 1493 N N . GLU A 1 191 ? -4.288 0.742 17.806 1.00 97.25 191 GLU A N 1
ATOM 1494 C CA . GLU A 1 191 ? -5.411 0.322 18.661 1.00 97.25 191 GLU A CA 1
ATOM 1495 C C . GLU A 1 191 ? -5.838 1.438 19.620 1.00 97.25 191 GLU A C 1
ATOM 1497 O O . GLU A 1 191 ? -7.018 1.792 19.683 1.00 97.25 191 GLU A O 1
ATOM 1502 N N . ALA A 1 192 ? -4.873 2.058 20.309 1.00 97.56 192 ALA A N 1
ATOM 1503 C CA . ALA A 1 192 ? -5.137 3.166 21.222 1.00 97.56 192 ALA A CA 1
ATOM 1504 C C . ALA A 1 192 ? -5.791 4.358 20.501 1.00 97.56 192 ALA A C 1
ATOM 1506 O O . ALA A 1 192 ? -6.782 4.910 20.981 1.00 97.56 192 ALA A O 1
ATOM 1507 N N . ARG A 1 193 ? -5.296 4.725 19.311 1.00 96.25 193 ARG A N 1
ATOM 1508 C CA . ARG A 1 193 ? -5.874 5.831 18.533 1.00 96.25 193 ARG A CA 1
ATOM 1509 C C . ARG A 1 193 ? -7.260 5.516 18.003 1.00 96.25 193 ARG A C 1
ATOM 1511 O O . ARG A 1 193 ? -8.107 6.401 17.996 1.00 96.25 193 ARG A O 1
ATOM 1518 N N . LEU A 1 194 ? -7.530 4.282 17.590 1.00 96.56 194 LEU A N 1
ATOM 1519 C CA . LEU A 1 194 ? -8.883 3.870 17.211 1.00 96.56 194 LEU A CA 1
ATOM 1520 C C . LEU A 1 194 ? -9.839 3.936 18.414 1.00 96.56 194 LEU A C 1
ATOM 1522 O O . LEU A 1 194 ? -10.968 4.425 18.277 1.00 96.56 194 LEU A O 1
ATOM 1526 N N . ALA A 1 195 ? -9.373 3.536 19.599 1.00 96.62 195 ALA A N 1
ATOM 1527 C CA . ALA A 1 195 ? -10.154 3.600 20.829 1.00 96.62 195 ALA A CA 1
ATOM 1528 C C . ALA A 1 195 ? -10.542 5.041 21.211 1.00 96.62 195 ALA A C 1
ATOM 1530 O O . ALA A 1 195 ? -11.693 5.256 21.604 1.00 96.62 195 ALA A O 1
ATOM 1531 N N . ASP A 1 196 ? -9.659 6.028 21.004 1.00 96.12 196 ASP A N 1
ATOM 1532 C CA . ASP A 1 196 ? -9.949 7.459 21.218 1.00 96.12 196 ASP A CA 1
ATOM 1533 C C . ASP A 1 196 ? -11.175 7.923 20.397 1.00 96.12 196 ASP A C 1
ATOM 1535 O O . ASP A 1 196 ? -12.017 8.685 20.878 1.00 96.12 196 ASP A O 1
ATOM 1539 N N . PHE A 1 197 ? -11.355 7.389 19.183 1.00 95.12 197 PHE A N 1
ATOM 1540 C CA . PHE A 1 197 ? -12.524 7.657 18.329 1.00 95.12 197 PHE A CA 1
ATOM 1541 C C . PHE A 1 197 ? -13.729 6.751 18.623 1.00 95.12 197 PHE A C 1
ATOM 1543 O O . PHE A 1 197 ? -14.698 6.712 17.852 1.00 95.12 197 PHE A O 1
ATOM 1550 N N . ARG A 1 198 ? -13.708 6.018 19.742 1.00 95.56 198 ARG A N 1
ATOM 1551 C CA . ARG A 1 198 ? -14.712 5.013 20.129 1.00 95.56 198 ARG A CA 1
ATOM 1552 C C . ARG A 1 198 ? -14.861 3.906 19.082 1.00 95.56 198 ARG A C 1
ATOM 1554 O O . ARG A 1 198 ? -15.984 3.469 18.797 1.00 95.56 198 ARG A O 1
ATOM 1561 N N . ILE A 1 199 ? -13.754 3.493 18.472 1.00 96.38 199 ILE A N 1
ATOM 1562 C CA . ILE A 1 199 ? -13.675 2.349 17.563 1.00 96.38 199 ILE A CA 1
ATOM 1563 C C . ILE A 1 199 ? -12.881 1.261 18.275 1.00 96.38 199 ILE A C 1
ATOM 1565 O O . ILE A 1 199 ? -11.687 1.400 18.502 1.00 96.38 199 ILE A O 1
ATOM 1569 N N . LYS A 1 200 ? -13.566 0.180 18.650 1.00 95.50 200 LYS A N 1
ATOM 1570 C CA . LYS A 1 200 ? -12.922 -0.992 19.244 1.00 95.50 200 LYS A CA 1
ATOM 1571 C C . LYS A 1 200 ? -12.447 -1.908 18.123 1.00 95.50 200 LYS A C 1
ATOM 1573 O O . LYS A 1 200 ? -13.276 -2.408 17.358 1.00 95.50 200 LYS A O 1
ATOM 1578 N N . ALA A 1 201 ? -11.139 -2.075 18.020 1.00 96.62 201 ALA A N 1
ATOM 1579 C CA . ALA A 1 201 ? -10.490 -2.921 17.038 1.00 96.62 201 ALA A CA 1
ATOM 1580 C C . ALA A 1 201 ? -9.155 -3.411 17.597 1.00 96.62 201 ALA A C 1
ATOM 1582 O O . ALA A 1 201 ? -8.468 -2.637 18.261 1.00 96.62 201 ALA A O 1
ATOM 1583 N N . ASP A 1 202 ? -8.803 -4.647 17.265 1.00 97.62 202 ASP A N 1
ATOM 1584 C CA . ASP A 1 202 ? -7.540 -5.272 17.649 1.00 97.62 202 ASP A CA 1
ATOM 1585 C C . ASP A 1 202 ? -6.688 -5.491 16.395 1.00 97.62 202 ASP A C 1
ATOM 1587 O O . ASP A 1 202 ? -7.198 -5.903 15.346 1.00 97.62 202 ASP A O 1
ATOM 1591 N N . VAL A 1 203 ? -5.388 -5.229 16.482 1.00 97.88 203 VAL A N 1
ATOM 1592 C CA . VAL A 1 203 ? -4.429 -5.535 15.422 1.00 97.88 203 VAL A CA 1
ATOM 1593 C C . VAL A 1 203 ? -4.043 -7.004 15.549 1.00 97.88 203 VAL A C 1
ATOM 1595 O O . VAL A 1 203 ? -3.285 -7.400 16.430 1.00 97.88 203 VAL A O 1
ATOM 1598 N N . VAL A 1 204 ? -4.547 -7.830 14.636 1.00 97.38 204 VAL A N 1
ATOM 1599 C CA . VAL A 1 204 ? -4.291 -9.279 14.650 1.00 97.38 204 VAL A CA 1
ATOM 1600 C C . VAL A 1 204 ? -3.024 -9.664 13.899 1.00 97.38 204 VAL A C 1
ATOM 1602 O O . VAL A 1 204 ? -2.448 -10.718 14.158 1.00 97.38 204 VAL A O 1
ATOM 1605 N N . ASN A 1 205 ? -2.605 -8.843 12.936 1.00 96.62 205 ASN A N 1
ATOM 1606 C CA . ASN A 1 205 ? -1.423 -9.099 12.125 1.00 96.62 205 ASN A CA 1
ATOM 1607 C C . ASN A 1 205 ? -0.903 -7.808 11.480 1.00 96.62 205 ASN A C 1
ATOM 1609 O O . ASN A 1 205 ? -1.614 -6.804 11.402 1.00 96.62 205 ASN A O 1
ATOM 1613 N N . TYR A 1 206 ? 0.322 -7.843 10.968 1.00 95.94 206 TYR A N 1
ATOM 1614 C CA . TYR A 1 206 ? 0.892 -6.784 10.148 1.00 95.94 206 TYR A CA 1
ATOM 1615 C C . TYR A 1 206 ? 1.753 -7.362 9.023 1.00 95.94 206 TYR A C 1
ATOM 1617 O O . TYR A 1 206 ? 2.367 -8.419 9.142 1.00 95.94 206 TYR A O 1
ATOM 1625 N N . SER A 1 207 ? 1.786 -6.667 7.894 1.00 94.94 207 SER A N 1
ATOM 1626 C CA . SER A 1 207 ? 2.551 -7.039 6.705 1.00 94.94 207 SER A CA 1
ATOM 1627 C C . SER A 1 207 ? 3.357 -5.825 6.243 1.00 94.94 207 SER A C 1
ATOM 1629 O O . SER A 1 207 ? 2.782 -4.900 5.657 1.00 94.94 207 SER A O 1
ATOM 1631 N N . PRO A 1 208 ? 4.660 -5.770 6.572 1.00 94.50 208 PRO A N 1
ATOM 1632 C CA . PRO A 1 208 ? 5.536 -4.685 6.159 1.00 94.50 208 PRO A CA 1
ATOM 1633 C C . PRO A 1 208 ? 5.906 -4.836 4.683 1.00 94.50 208 PRO A C 1
ATOM 1635 O O . PRO A 1 208 ? 6.277 -5.918 4.237 1.00 94.50 208 PRO A O 1
ATOM 1638 N N . GLY A 1 209 ? 5.817 -3.740 3.937 1.00 93.81 209 GLY A N 1
ATOM 1639 C CA . GLY A 1 209 ? 6.216 -3.649 2.537 1.00 93.81 209 GLY A CA 1
ATOM 1640 C C . GLY A 1 209 ? 7.318 -2.617 2.303 1.00 93.81 209 GLY A C 1
ATOM 1641 O O . GLY A 1 209 ? 7.793 -1.997 3.254 1.00 93.81 209 GLY A O 1
ATOM 1642 N N . PRO A 1 210 ? 7.700 -2.357 1.039 1.00 92.81 210 PRO A N 1
ATOM 1643 C CA . PRO A 1 210 ? 8.766 -1.401 0.715 1.00 92.81 210 PRO A CA 1
ATOM 1644 C C . PRO A 1 210 ? 8.439 0.053 1.101 1.00 92.81 210 PRO A C 1
ATOM 1646 O O . PRO A 1 210 ? 9.298 0.795 1.583 1.00 92.81 210 PRO A O 1
ATOM 1649 N N . VAL A 1 211 ? 7.188 0.479 0.897 1.00 94.31 211 VAL A N 1
ATOM 1650 C CA . VAL A 1 211 ? 6.756 1.883 1.075 1.00 94.31 211 VAL A CA 1
ATOM 1651 C C . VAL A 1 211 ? 5.804 2.054 2.256 1.00 94.31 211 VAL A C 1
ATOM 1653 O O . VAL A 1 211 ? 5.834 3.078 2.946 1.00 94.31 211 VAL A O 1
ATOM 1656 N N . ILE A 1 212 ? 4.954 1.058 2.482 1.00 95.94 212 ILE A N 1
ATOM 1657 C CA . ILE A 1 212 ? 3.907 1.072 3.498 1.00 95.94 212 ILE A CA 1
ATOM 1658 C C . ILE A 1 212 ? 3.934 -0.225 4.302 1.00 95.94 212 ILE A C 1
ATOM 1660 O O . ILE A 1 212 ? 4.459 -1.236 3.844 1.00 95.94 212 ILE A O 1
ATOM 1664 N N . THR A 1 213 ? 3.313 -0.200 5.473 1.00 96.25 213 THR A N 1
ATOM 1665 C CA . THR A 1 213 ? 2.993 -1.383 6.268 1.00 96.25 213 THR A CA 1
ATOM 1666 C C . THR A 1 213 ? 1.483 -1.475 6.405 1.00 96.25 213 THR A C 1
ATOM 1668 O O . THR A 1 213 ? 0.827 -0.489 6.751 1.00 96.25 213 THR A O 1
ATOM 1671 N N . ARG A 1 214 ? 0.923 -2.655 6.134 1.00 97.50 214 ARG A N 1
ATOM 1672 C CA . ARG A 1 214 ? -0.501 -2.933 6.336 1.00 97.50 214 ARG A CA 1
ATOM 1673 C C . ARG A 1 214 ? -0.706 -3.597 7.691 1.00 97.50 214 ARG A C 1
ATOM 1675 O O . ARG A 1 214 ? -0.149 -4.659 7.931 1.00 97.50 214 ARG A O 1
ATOM 1682 N N . PHE A 1 215 ? -1.543 -3.010 8.532 1.00 97.75 215 PHE A N 1
ATOM 1683 C CA . PHE A 1 215 ? -2.039 -3.612 9.767 1.00 97.75 215 PHE A CA 1
ATOM 1684 C C . PHE A 1 215 ? -3.408 -4.239 9.501 1.00 97.75 215 PHE A C 1
ATOM 1686 O O . PHE A 1 215 ? -4.273 -3.612 8.890 1.00 97.75 215 PHE A O 1
ATOM 1693 N N . GLU A 1 216 ? -3.595 -5.484 9.921 1.00 97.81 216 GLU A N 1
ATOM 1694 C CA . GLU A 1 216 ? -4.861 -6.206 9.811 1.00 97.81 216 GLU A CA 1
ATOM 1695 C C . GLU A 1 216 ? -5.646 -6.008 11.104 1.00 97.81 216 GLU A C 1
ATOM 1697 O O . GLU A 1 216 ? -5.195 -6.394 12.182 1.00 97.81 216 GLU A O 1
ATOM 1702 N N . LEU A 1 217 ? -6.812 -5.380 10.987 1.00 97.81 217 LEU A N 1
ATOM 1703 C CA . LEU A 1 217 ? -7.675 -5.023 12.100 1.00 97.81 217 LEU A CA 1
ATOM 1704 C C . LEU A 1 217 ? -8.860 -5.979 12.174 1.00 97.81 217 LEU A C 1
ATOM 1706 O O . LEU A 1 217 ? -9.632 -6.112 11.217 1.00 97.81 217 LEU A O 1
ATOM 1710 N N . ASN A 1 218 ? -9.041 -6.583 13.339 1.00 97.31 218 ASN A N 1
ATOM 1711 C CA . ASN A 1 218 ? -10.268 -7.259 13.711 1.00 97.31 218 ASN A CA 1
ATOM 1712 C C . ASN A 1 218 ? -11.183 -6.265 14.429 1.00 97.31 218 ASN A C 1
ATOM 1714 O O . ASN A 1 218 ? -10.856 -5.767 15.504 1.00 97.31 218 ASN A O 1
ATOM 1718 N N . LEU A 1 219 ? -12.316 -5.936 13.815 1.00 96.25 219 LEU A N 1
ATOM 1719 C CA . LEU A 1 219 ? -13.250 -4.963 14.372 1.00 96.25 219 LEU A CA 1
ATOM 1720 C C . LEU A 1 219 ? -14.212 -5.636 15.348 1.00 96.25 219 LEU A C 1
ATOM 1722 O O . LEU A 1 219 ? -14.703 -6.736 15.095 1.00 96.25 219 LEU A O 1
ATOM 1726 N N . ALA A 1 220 ? -14.557 -4.938 16.430 1.00 96.44 220 ALA A N 1
ATOM 1727 C CA . ALA A 1 220 ? -15.609 -5.408 17.319 1.00 96.44 220 ALA A CA 1
ATOM 1728 C C . ALA A 1 220 ? -16.961 -5.521 16.573 1.00 96.44 220 ALA A C 1
ATOM 1730 O O . ALA A 1 220 ? -17.243 -4.718 15.673 1.00 96.44 220 ALA A O 1
ATOM 1731 N N . PRO A 1 221 ? -17.842 -6.463 16.965 1.00 94.75 221 PRO A N 1
ATOM 1732 C CA . PRO A 1 221 ? -19.156 -6.617 16.350 1.00 94.75 221 PRO A CA 1
ATOM 1733 C C . PRO A 1 221 ? -19.944 -5.301 16.296 1.00 94.75 221 PRO A C 1
ATOM 1735 O O . PRO A 1 221 ? -20.008 -4.550 17.269 1.00 94.75 221 PRO A O 1
ATOM 1738 N N . GLY A 1 222 ? -20.554 -5.024 15.142 1.00 91.94 222 GLY A N 1
ATOM 1739 C CA . GLY A 1 222 ? -21.338 -3.806 14.905 1.00 91.94 222 GLY A CA 1
ATOM 1740 C C . GLY A 1 222 ? -20.524 -2.577 14.479 1.00 91.94 222 GLY A C 1
ATOM 1741 O O . GLY A 1 222 ? -21.112 -1.583 14.049 1.00 91.94 222 GLY A O 1
ATOM 1742 N N . VAL A 1 223 ? -19.189 -2.627 14.520 1.00 95.12 223 VAL A N 1
ATOM 1743 C CA . VAL A 1 223 ? -18.333 -1.566 13.973 1.00 95.12 223 VAL A CA 1
ATOM 1744 C C . VAL A 1 223 ? -18.207 -1.738 12.456 1.00 95.12 223 VAL A C 1
ATOM 1746 O O . VAL A 1 223 ? -17.726 -2.756 11.968 1.00 95.12 223 VAL A O 1
ATOM 1749 N N . LYS A 1 224 ? -18.627 -0.726 11.689 1.00 94.38 224 LYS A N 1
ATOM 1750 C CA . LYS A 1 224 ? -18.521 -0.718 10.219 1.00 94.38 224 LYS A CA 1
ATOM 1751 C C . LYS A 1 224 ? -17.160 -0.185 9.761 1.00 94.38 224 LYS A C 1
ATOM 1753 O O . LYS A 1 224 ? -16.733 0.862 10.249 1.00 94.38 224 LYS A O 1
ATOM 1758 N N . ALA A 1 225 ? -16.554 -0.818 8.753 1.00 93.81 225 ALA A N 1
ATOM 1759 C CA . ALA A 1 225 ? -15.290 -0.376 8.146 1.00 93.81 225 ALA A CA 1
ATOM 1760 C C . ALA A 1 225 ? -15.343 1.081 7.642 1.00 93.81 225 ALA A C 1
ATOM 1762 O O . ALA A 1 225 ? -14.429 1.859 7.910 1.00 93.81 225 ALA A O 1
ATOM 1763 N N . ALA A 1 226 ? -16.469 1.489 7.043 1.00 95.00 226 ALA A N 1
ATOM 1764 C CA . ALA A 1 226 ? -16.697 2.855 6.559 1.00 95.00 226 ALA A CA 1
ATOM 1765 C C . ALA A 1 226 ? -16.487 3.944 7.631 1.00 95.00 226 ALA A C 1
ATOM 1767 O O . ALA A 1 226 ? -16.100 5.070 7.321 1.00 95.00 226 ALA A O 1
ATOM 1768 N N . ARG A 1 227 ? -16.704 3.621 8.916 1.00 95.00 227 ARG A N 1
ATOM 1769 C CA . ARG A 1 227 ? -16.458 4.562 10.017 1.00 95.00 227 ARG A CA 1
ATOM 1770 C C . ARG A 1 227 ? -14.973 4.918 10.130 1.00 95.00 227 ARG A C 1
ATOM 1772 O O . ARG A 1 227 ? -14.650 6.060 10.429 1.00 95.00 227 ARG A O 1
ATOM 1779 N N . ILE A 1 228 ? -14.090 3.956 9.870 1.00 95.06 228 ILE A N 1
ATOM 1780 C CA . ILE A 1 228 ? -12.635 4.149 9.870 1.00 95.06 228 ILE A CA 1
ATOM 1781 C C . ILE A 1 228 ? -12.225 4.912 8.609 1.00 95.06 228 ILE A C 1
ATOM 1783 O O . ILE A 1 228 ? -11.452 5.863 8.702 1.00 95.06 228 ILE A O 1
ATOM 1787 N N . SER A 1 229 ? -12.800 4.564 7.450 1.00 95.19 229 SER A N 1
ATOM 1788 C CA . SER A 1 229 ? -12.577 5.267 6.177 1.00 95.19 229 SER A CA 1
ATOM 1789 C C . SER A 1 229 ? -12.840 6.776 6.309 1.00 95.19 229 SER A C 1
ATOM 1791 O O . SER A 1 229 ? -11.999 7.592 5.917 1.00 95.19 229 SER A O 1
ATOM 1793 N N . ASN A 1 230 ? -13.945 7.151 6.964 1.00 95.88 230 ASN A N 1
ATOM 1794 C CA . ASN A 1 230 ? -14.330 8.549 7.194 1.00 95.88 230 ASN A CA 1
ATOM 1795 C C . ASN A 1 230 ? -13.396 9.300 8.159 1.00 95.88 230 ASN A C 1
ATOM 1797 O O . ASN A 1 230 ? -13.291 10.519 8.076 1.00 95.88 230 ASN A O 1
ATOM 1801 N N . LEU A 1 231 ? -12.702 8.586 9.050 1.00 94.69 231 LEU A N 1
ATOM 1802 C CA . LEU A 1 231 ? -11.764 9.159 10.022 1.00 94.69 231 LEU A CA 1
ATOM 1803 C C . LEU A 1 231 ? -10.305 9.119 9.552 1.00 94.69 231 LEU A C 1
ATOM 1805 O O . LEU A 1 231 ? -9.419 9.531 10.293 1.00 94.69 231 LEU A O 1
ATOM 1809 N N . SER A 1 232 ? -10.027 8.645 8.335 1.00 94.94 232 SER A N 1
ATOM 1810 C CA . SER A 1 232 ? -8.664 8.453 7.814 1.00 94.94 232 SER A CA 1
ATOM 1811 C C . SER A 1 232 ? -7.748 9.675 7.977 1.00 94.94 232 SER A C 1
ATOM 1813 O O . SER A 1 232 ? -6.592 9.519 8.367 1.00 94.94 232 SER A O 1
ATOM 1815 N N . ARG A 1 233 ? -8.255 10.897 7.749 1.00 95.94 233 ARG A N 1
ATOM 1816 C CA . ARG A 1 233 ? -7.484 12.145 7.928 1.00 95.94 233 ARG A CA 1
ATOM 1817 C C . ARG A 1 233 ? -7.166 12.441 9.394 1.00 95.94 233 ARG A C 1
ATOM 1819 O O . ARG A 1 233 ? -6.032 12.789 9.716 1.00 95.94 233 ARG A O 1
ATOM 1826 N N . ASP A 1 234 ? -8.145 12.287 10.281 1.00 96.31 234 ASP A N 1
ATOM 1827 C CA . ASP A 1 234 ? -7.952 12.516 11.716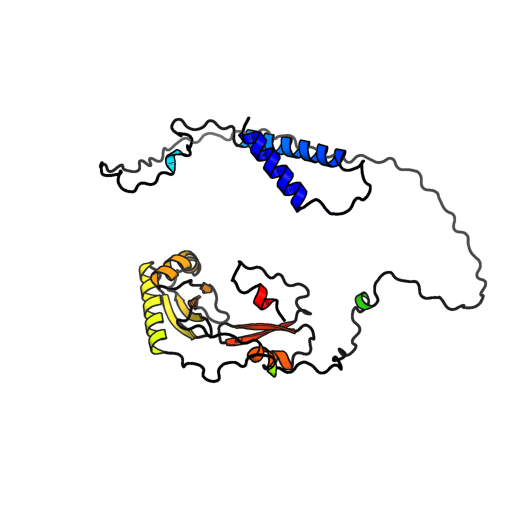 1.00 96.31 234 ASP A CA 1
ATOM 1828 C C . ASP A 1 234 ? -7.060 11.450 12.348 1.00 96.31 234 ASP A C 1
ATOM 1830 O O . ASP A 1 234 ? -6.220 11.758 13.195 1.00 96.31 234 ASP A O 1
ATOM 1834 N N . LEU A 1 235 ? -7.182 10.208 11.885 1.00 95.56 235 LEU A N 1
ATOM 1835 C CA . LEU A 1 235 ? -6.327 9.101 12.283 1.00 95.56 235 LEU A CA 1
ATOM 1836 C C . LEU A 1 235 ? -4.884 9.348 11.821 1.00 95.56 235 LEU A C 1
ATOM 1838 O O . LEU A 1 235 ? -3.964 9.211 12.625 1.00 95.56 235 LEU A O 1
ATOM 1842 N N . ALA A 1 236 ? -4.678 9.804 10.579 1.00 96.44 236 ALA A N 1
ATOM 1843 C CA . ALA A 1 236 ? -3.349 10.158 10.075 1.00 96.44 236 ALA A CA 1
ATOM 1844 C C . ALA A 1 236 ? -2.680 11.231 10.945 1.00 96.44 236 ALA A C 1
ATOM 1846 O O . ALA A 1 236 ? -1.527 11.066 11.351 1.00 96.44 236 ALA A O 1
ATOM 1847 N N . ARG A 1 237 ? -3.440 12.272 11.312 1.00 96.25 237 ARG A N 1
ATOM 1848 C CA . ARG A 1 237 ? -3.003 13.333 12.229 1.00 96.25 237 ARG A CA 1
ATOM 1849 C C . ARG A 1 237 ? -2.674 12.799 13.625 1.00 96.25 237 ARG A C 1
ATOM 1851 O O . ARG A 1 237 ? -1.645 13.165 14.180 1.00 96.25 237 ARG A O 1
ATOM 1858 N N . SER A 1 238 ? -3.510 11.922 14.178 1.00 95.56 238 SER A N 1
ATOM 1859 C CA . SER A 1 238 ? -3.324 11.326 15.512 1.00 95.56 238 SER A CA 1
ATOM 1860 C C . SER A 1 238 ? -2.111 10.383 15.602 1.00 95.56 238 SER A C 1
ATOM 1862 O O . SER A 1 238 ? -1.471 10.271 16.651 1.00 95.56 238 SER A O 1
ATOM 1864 N N . LEU A 1 239 ? -1.767 9.729 14.487 1.00 94.56 239 LEU A N 1
ATOM 1865 C CA . LEU A 1 239 ? -0.582 8.876 14.345 1.00 94.56 239 LEU A CA 1
ATOM 1866 C C . LEU A 1 239 ? 0.676 9.626 13.884 1.00 94.56 239 LEU A C 1
ATOM 1868 O O . LEU A 1 239 ? 1.724 9.000 13.729 1.00 94.56 239 LEU A O 1
ATOM 1872 N N . SER A 1 240 ? 0.597 10.937 13.637 1.00 94.56 240 SER A N 1
ATOM 1873 C CA . SER A 1 240 ? 1.700 11.728 13.070 1.00 94.56 240 SER A CA 1
ATOM 1874 C C . SER A 1 240 ? 2.230 11.158 11.744 1.00 94.56 240 SER A C 1
ATOM 1876 O O . SER A 1 240 ? 3.434 11.138 11.488 1.00 94.56 240 SER A O 1
ATOM 1878 N N . THR A 1 241 ? 1.324 10.677 10.891 1.00 94.56 241 THR A N 1
ATOM 1879 C CA . THR A 1 241 ? 1.638 10.155 9.553 1.00 94.56 241 THR A CA 1
ATOM 1880 C C . THR A 1 241 ? 1.075 11.073 8.474 1.00 94.56 241 THR A C 1
ATOM 1882 O O . THR A 1 241 ? 0.088 11.771 8.682 1.00 94.56 241 THR A O 1
ATOM 1885 N N . VAL A 1 242 ? 1.704 11.071 7.294 1.00 92.69 242 VAL A N 1
ATOM 1886 C CA . VAL A 1 242 ? 1.287 11.932 6.170 1.00 92.69 242 VAL A CA 1
ATOM 1887 C C . VAL A 1 242 ? -0.135 11.606 5.706 1.00 92.69 242 VAL A C 1
ATOM 1889 O O . VAL A 1 242 ? -0.911 12.501 5.387 1.00 92.69 242 VAL A O 1
ATOM 1892 N N . ALA A 1 243 ? -0.465 10.319 5.644 1.00 93.94 243 ALA A N 1
ATOM 1893 C CA . ALA A 1 243 ? -1.771 9.824 5.247 1.00 93.94 243 ALA A CA 1
ATOM 1894 C C . ALA A 1 243 ? -1.951 8.394 5.758 1.00 93.94 243 ALA A C 1
ATOM 1896 O O . ALA A 1 243 ? -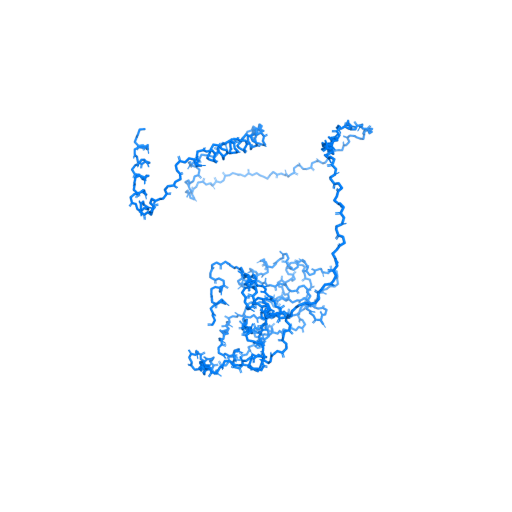0.972 7.679 5.972 1.00 93.94 243 ALA A O 1
ATOM 1897 N N . VAL A 1 244 ? -3.208 7.980 5.883 1.00 96.50 244 VAL A N 1
ATOM 1898 C CA . VAL A 1 244 ? -3.612 6.605 6.183 1.00 96.50 244 VAL A CA 1
ATOM 1899 C C . VAL A 1 244 ? -4.543 6.153 5.071 1.00 96.50 244 VAL A C 1
ATOM 1901 O O . VAL A 1 244 ? -5.464 6.888 4.706 1.00 96.50 244 VAL A O 1
ATOM 1904 N N . ARG A 1 245 ? -4.336 4.942 4.553 1.00 97.06 245 ARG A N 1
ATOM 1905 C CA . ARG A 1 245 ? -5.272 4.313 3.618 1.00 97.06 245 ARG A CA 1
ATOM 1906 C C . ARG A 1 245 ? -6.003 3.167 4.306 1.00 97.06 245 ARG A C 1
ATOM 1908 O O . ARG A 1 245 ? -5.390 2.321 4.948 1.00 97.06 245 ARG A O 1
ATOM 1915 N N . VAL A 1 246 ? -7.325 3.155 4.170 1.00 97.12 246 VAL A N 1
ATOM 1916 C CA . VAL A 1 246 ? -8.188 2.110 4.726 1.00 97.12 246 VAL A CA 1
ATOM 1917 C C . VAL A 1 246 ? -8.607 1.181 3.594 1.00 97.12 246 VAL A C 1
ATOM 1919 O O . VAL A 1 246 ? -9.104 1.627 2.560 1.00 97.12 246 VAL A O 1
ATOM 1922 N N . VAL A 1 247 ? -8.379 -0.112 3.784 1.00 96.88 247 VAL A N 1
ATOM 1923 C CA . VAL A 1 247 ? -8.793 -1.189 2.888 1.00 96.88 247 VAL A CA 1
ATOM 1924 C C . VAL A 1 247 ? -9.946 -1.910 3.561 1.00 96.88 247 VAL A C 1
ATOM 1926 O O . VAL A 1 247 ? -9.736 -2.681 4.492 1.00 96.88 247 VAL A O 1
ATOM 1929 N N . GLU A 1 248 ? -11.168 -1.646 3.110 1.00 94.81 248 GLU A N 1
ATOM 1930 C CA . GLU A 1 248 ? -12.369 -2.156 3.784 1.00 94.81 248 GLU A CA 1
ATOM 1931 C C . GLU A 1 248 ? -12.467 -3.683 3.781 1.00 94.81 248 GLU A C 1
ATOM 1933 O O . GLU A 1 248 ? -12.996 -4.257 4.728 1.00 94.81 248 GLU A O 1
ATOM 1938 N N . VAL A 1 249 ? -11.943 -4.338 2.740 1.00 94.62 249 VAL A N 1
ATOM 1939 C CA . VAL A 1 249 ? -11.958 -5.797 2.609 1.00 94.62 249 VAL A CA 1
ATOM 1940 C C . VAL A 1 249 ? -10.592 -6.290 2.157 1.00 94.62 249 VAL A C 1
ATOM 1942 O O . VAL A 1 249 ? -10.104 -5.902 1.093 1.00 94.62 249 VAL A O 1
ATOM 1945 N N . ILE A 1 250 ? -9.992 -7.183 2.944 1.00 94.88 250 ILE A N 1
ATOM 1946 C CA . ILE A 1 250 ? -8.803 -7.937 2.541 1.00 94.88 250 ILE A CA 1
ATOM 1947 C C . ILE A 1 250 ? -9.259 -9.261 1.905 1.00 94.88 250 ILE A C 1
ATOM 1949 O O . ILE A 1 250 ? -9.954 -10.043 2.556 1.00 94.88 250 ILE A O 1
ATOM 1953 N N . PRO A 1 251 ? -8.878 -9.565 0.651 1.00 94.25 251 PRO A N 1
ATOM 1954 C CA . PRO A 1 251 ? -9.247 -10.825 0.015 1.00 94.25 251 PRO A CA 1
ATOM 1955 C C . PRO A 1 251 ? -8.827 -12.040 0.854 1.00 94.25 251 PRO A C 1
ATOM 1957 O O . PRO A 1 251 ? -7.676 -12.153 1.269 1.00 94.25 251 PRO A O 1
ATOM 1960 N N . GLY A 1 252 ? -9.773 -12.947 1.105 1.00 95.25 252 GLY A N 1
ATOM 1961 C CA . GLY A 1 252 ? -9.530 -14.176 1.867 1.00 95.25 252 GLY A CA 1
ATOM 1962 C C . GLY A 1 252 ? -9.415 -14.004 3.387 1.00 95.25 252 GLY A C 1
ATOM 1963 O O . GLY A 1 252 ? -9.206 -15.002 4.073 1.00 95.25 252 GLY A O 1
ATOM 1964 N N . LYS A 1 253 ? -9.568 -12.788 3.935 1.00 95.06 253 LYS A N 1
ATOM 1965 C CA . LYS A 1 253 ? -9.497 -12.535 5.383 1.00 95.06 253 LYS A CA 1
ATOM 1966 C C . LYS A 1 253 ? -10.664 -11.660 5.863 1.00 95.06 253 LYS A C 1
ATOM 1968 O O . LYS A 1 253 ? -10.970 -10.663 5.216 1.00 95.06 253 LYS A O 1
ATOM 1973 N N . PRO A 1 254 ? -11.290 -11.956 7.016 1.00 94.38 254 PRO A N 1
ATOM 1974 C CA . PRO A 1 254 ? -12.395 -11.163 7.562 1.00 94.38 254 PRO A CA 1
ATOM 1975 C C . PRO A 1 254 ? -11.906 -9.904 8.306 1.00 94.38 254 PRO A C 1
ATOM 1977 O O . PRO A 1 254 ? -12.476 -9.522 9.324 1.00 94.38 254 PRO A O 1
ATOM 1980 N N . TYR A 1 255 ? -10.827 -9.279 7.831 1.00 96.75 255 TYR A N 1
ATOM 1981 C CA . TYR A 1 255 ? -10.160 -8.163 8.502 1.00 96.75 255 TYR A CA 1
ATOM 1982 C C . TYR A 1 255 ? -10.160 -6.915 7.624 1.00 96.75 255 TYR A C 1
ATOM 1984 O O . TYR A 1 255 ? -10.166 -6.995 6.392 1.00 96.75 255 TYR A O 1
ATOM 1992 N N . VAL A 1 256 ? -10.106 -5.758 8.280 1.00 97.44 256 VAL A N 1
ATOM 1993 C CA . VAL A 1 256 ? -9.926 -4.457 7.628 1.00 97.44 256 VAL A CA 1
ATOM 1994 C C . VAL A 1 256 ? -8.437 -4.136 7.589 1.00 97.44 256 VAL A C 1
ATOM 1996 O O . VAL A 1 256 ? -7.734 -4.313 8.579 1.00 97.44 256 VAL A O 1
ATOM 1999 N N . GLY A 1 257 ? -7.937 -3.662 6.452 1.00 97.56 257 GLY A N 1
ATOM 2000 C CA . GLY A 1 257 ? -6.545 -3.242 6.316 1.00 97.56 257 GLY A CA 1
ATOM 2001 C C . GLY A 1 257 ? -6.369 -1.765 6.641 1.00 97.56 257 GLY A C 1
ATOM 2002 O O . GLY A 1 257 ? -7.091 -0.922 6.113 1.00 97.56 257 GLY A O 1
ATOM 2003 N N . LEU A 1 258 ? -5.376 -1.440 7.461 1.00 97.62 258 LEU A N 1
ATOM 2004 C CA . LEU A 1 258 ? -4.944 -0.071 7.714 1.00 97.62 258 LEU A CA 1
ATOM 2005 C C . LEU A 1 2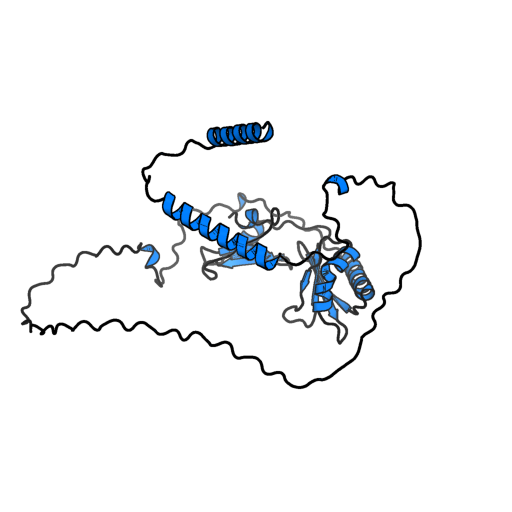58 ? -3.497 0.087 7.250 1.00 97.62 258 LEU A C 1
ATOM 2007 O O . LEU A 1 258 ? -2.575 -0.502 7.803 1.00 97.62 258 LEU A O 1
ATOM 2011 N N . GLU A 1 259 ? -3.312 0.848 6.181 1.00 97.81 259 GLU A N 1
ATOM 2012 C CA . GLU A 1 259 ? -2.029 1.051 5.517 1.00 97.81 259 GLU A CA 1
ATOM 2013 C C . GLU A 1 259 ? -1.385 2.349 6.003 1.00 97.81 259 GLU A C 1
ATOM 2015 O O . GLU A 1 259 ? -1.933 3.441 5.809 1.00 97.81 259 GLU A O 1
ATOM 2020 N N . LEU A 1 260 ? -0.209 2.217 6.621 1.00 96.56 260 LEU A N 1
ATOM 2021 C CA . LEU A 1 260 ? 0.598 3.326 7.122 1.00 96.56 260 LEU A CA 1
ATOM 2022 C C . LEU A 1 260 ? 1.888 3.470 6.315 1.00 96.56 260 LEU A C 1
ATOM 2024 O O . LEU A 1 260 ? 2.511 2.461 5.984 1.00 96.56 260 LEU A O 1
ATOM 2028 N N . PRO A 1 261 ? 2.345 4.701 6.028 1.00 95.81 261 PRO A N 1
ATOM 2029 C CA . PRO A 1 261 ? 3.652 4.914 5.430 1.00 95.81 261 PRO A CA 1
ATOM 2030 C C . PRO A 1 261 ? 4.762 4.460 6.379 1.00 95.81 261 PRO A C 1
ATOM 2032 O O . PRO A 1 261 ? 4.745 4.769 7.571 1.00 95.81 261 PRO A O 1
ATOM 2035 N N . ASN A 1 262 ? 5.768 3.783 5.830 1.00 93.12 262 ASN A N 1
ATOM 2036 C CA . ASN A 1 262 ? 6.956 3.424 6.593 1.00 93.12 262 ASN A CA 1
ATOM 2037 C C . ASN A 1 262 ? 7.767 4.674 6.945 1.00 93.12 262 ASN A C 1
ATOM 2039 O O . ASN A 1 262 ? 7.826 5.630 6.165 1.00 93.12 262 ASN A O 1
ATOM 2043 N N . LYS A 1 263 ? 8.462 4.633 8.090 1.00 89.69 263 LYS A N 1
ATOM 2044 C CA . LYS A 1 263 ? 9.420 5.682 8.486 1.00 89.69 263 LYS A CA 1
ATOM 2045 C C . LYS A 1 263 ? 10.538 5.845 7.454 1.00 89.69 263 LYS A C 1
ATOM 2047 O O . LYS A 1 263 ? 10.947 6.962 7.161 1.00 89.69 263 LYS A O 1
ATOM 2052 N N . LYS A 1 264 ? 10.999 4.727 6.890 1.00 89.12 264 LYS A N 1
ATOM 2053 C CA . LYS A 1 264 ? 11.961 4.672 5.790 1.00 89.12 264 LYS A CA 1
ATOM 2054 C C . LYS A 1 264 ? 11.297 3.987 4.603 1.00 89.12 264 LYS A C 1
ATOM 2056 O O . LYS A 1 264 ? 10.936 2.817 4.689 1.00 89.12 264 LYS A O 1
ATOM 2061 N N . ARG A 1 265 ? 11.090 4.734 3.520 1.00 91.38 265 ARG A N 1
ATOM 2062 C CA . ARG A 1 265 ? 10.531 4.205 2.270 1.00 91.38 265 ARG A CA 1
ATOM 2063 C C . ARG A 1 265 ? 11.670 3.716 1.393 1.00 91.38 265 ARG A C 1
ATOM 2065 O O . ARG A 1 265 ? 12.657 4.429 1.229 1.00 91.38 265 ARG A O 1
ATOM 2072 N N . GLN A 1 266 ? 11.514 2.530 0.827 1.00 91.31 266 GLN A N 1
ATOM 2073 C CA . GLN A 1 266 ? 12.477 1.964 -0.107 1.00 91.31 266 GLN A CA 1
ATOM 2074 C C . GLN A 1 266 ? 12.122 2.379 -1.536 1.00 91.31 266 GLN A C 1
ATOM 2076 O O . GLN A 1 266 ? 10.950 2.376 -1.923 1.00 91.31 266 GLN A O 1
ATOM 2081 N N . THR A 1 267 ? 13.137 2.739 -2.317 1.00 92.25 267 THR A N 1
ATOM 2082 C CA . THR A 1 267 ? 12.979 3.006 -3.748 1.00 92.25 267 THR A CA 1
ATOM 2083 C C . THR A 1 267 ? 12.778 1.690 -4.488 1.00 92.25 267 THR A C 1
ATOM 2085 O O . THR A 1 267 ? 13.549 0.753 -4.302 1.00 92.25 267 THR A O 1
ATOM 2088 N N . VAL A 1 268 ? 11.759 1.641 -5.344 1.00 93.19 268 VAL A N 1
ATOM 2089 C CA . VAL A 1 268 ? 11.530 0.533 -6.278 1.00 93.19 268 VAL A CA 1
ATOM 2090 C C . VAL A 1 268 ? 12.267 0.854 -7.577 1.00 93.19 268 VAL A C 1
ATOM 2092 O O . VAL A 1 268 ? 12.015 1.893 -8.187 1.00 93.19 268 VAL A O 1
ATOM 2095 N N . TYR A 1 269 ? 13.198 -0.005 -7.984 1.00 93.75 269 TYR A N 1
ATOM 2096 C CA . TYR A 1 269 ? 14.068 0.223 -9.143 1.00 93.75 269 TYR A CA 1
ATOM 2097 C C . TYR A 1 269 ? 13.510 -0.470 -10.383 1.00 93.75 269 TYR A C 1
ATOM 2099 O O . TYR A 1 269 ? 13.208 -1.656 -10.340 1.00 93.75 269 TYR A O 1
ATOM 2107 N N . LEU A 1 270 ? 13.462 0.213 -11.531 1.00 94.31 270 LEU A N 1
ATOM 2108 C CA . LEU A 1 270 ? 12.977 -0.389 -12.784 1.00 94.31 270 LEU A CA 1
ATOM 2109 C C . LEU A 1 270 ? 13.711 -1.700 -13.127 1.00 94.31 270 LEU A C 1
ATOM 2111 O O . LEU A 1 270 ? 13.079 -2.704 -13.455 1.00 94.31 270 LEU A O 1
ATOM 2115 N N . ARG A 1 271 ? 15.042 -1.712 -12.962 1.00 94.69 271 ARG A N 1
ATOM 2116 C CA . ARG A 1 271 ? 15.891 -2.890 -13.195 1.00 94.69 271 ARG A CA 1
ATOM 2117 C C . ARG A 1 271 ? 15.437 -4.115 -12.408 1.00 94.69 271 ARG A C 1
ATOM 2119 O O . ARG A 1 271 ? 15.459 -5.213 -12.948 1.00 94.69 271 ARG A O 1
ATOM 2126 N N . GLU A 1 272 ? 15.027 -3.937 -11.154 1.00 92.75 272 GLU A N 1
ATOM 2127 C CA . GLU A 1 272 ? 14.691 -5.061 -10.275 1.00 92.75 272 GLU A CA 1
ATOM 2128 C C . GLU A 1 272 ? 13.407 -5.778 -10.717 1.00 92.75 272 GLU A C 1
ATOM 2130 O O . GLU A 1 272 ? 13.267 -6.983 -10.523 1.00 92.75 272 GLU A O 1
ATOM 2135 N N . VAL A 1 273 ? 12.473 -5.045 -11.330 1.00 94.19 273 VAL A N 1
ATOM 2136 C CA . VAL A 1 273 ? 11.219 -5.619 -11.825 1.00 94.19 273 VAL A CA 1
ATOM 2137 C C . VAL A 1 273 ? 11.407 -6.215 -13.218 1.00 94.19 273 VAL A C 1
ATOM 2139 O O . VAL A 1 273 ? 10.861 -7.281 -13.497 1.00 94.19 273 VAL A O 1
ATOM 2142 N N . LEU A 1 274 ? 12.224 -5.578 -14.066 1.00 93.94 274 LEU A N 1
ATOM 2143 C CA . LEU A 1 274 ? 12.584 -6.106 -15.387 1.00 93.94 274 LEU A CA 1
ATOM 2144 C C . LEU A 1 274 ? 13.392 -7.403 -15.304 1.00 93.94 274 LEU A C 1
ATOM 2146 O O . LEU A 1 274 ? 13.238 -8.270 -16.162 1.00 93.94 274 LEU A O 1
ATOM 2150 N N . ASP A 1 275 ? 14.238 -7.552 -14.283 1.00 92.88 275 ASP A N 1
ATOM 2151 C CA . ASP A 1 275 ? 15.027 -8.771 -14.094 1.00 92.88 275 ASP A CA 1
ATOM 2152 C C . ASP A 1 275 ? 14.201 -9.940 -13.523 1.00 92.88 275 ASP A C 1
ATOM 2154 O O . ASP A 1 275 ? 14.658 -11.081 -13.475 1.00 92.88 275 ASP A O 1
ATOM 2158 N N . ASN A 1 276 ? 12.950 -9.694 -13.122 1.00 94.12 276 ASN A N 1
ATOM 2159 C CA . ASN A 1 276 ? 12.082 -10.735 -12.591 1.00 94.12 276 ASN A CA 1
ATOM 2160 C C . ASN A 1 276 ? 11.521 -11.657 -13.690 1.00 94.12 276 ASN A C 1
ATOM 2162 O O . ASN A 1 276 ? 11.141 -11.212 -14.776 1.00 94.12 276 ASN A O 1
ATOM 2166 N N . ALA A 1 277 ? 11.365 -12.944 -13.362 1.00 93.62 277 ALA A N 1
ATOM 2167 C CA . ALA A 1 277 ? 10.775 -13.954 -14.243 1.00 93.62 277 ALA A CA 1
ATOM 2168 C C . ALA A 1 277 ? 9.392 -13.551 -14.786 1.00 93.62 277 ALA A C 1
ATOM 2170 O O . ALA A 1 277 ? 9.133 -13.735 -15.974 1.00 93.62 277 ALA A O 1
ATOM 2171 N N . LYS A 1 278 ? 8.538 -12.904 -13.970 1.00 93.44 278 LYS A N 1
ATOM 2172 C CA . LYS A 1 278 ? 7.208 -12.434 -14.405 1.00 93.44 278 LYS A CA 1
ATOM 2173 C C . LYS A 1 278 ? 7.272 -11.507 -15.624 1.00 93.44 278 LYS A C 1
ATOM 2175 O O . LYS A 1 278 ? 6.334 -11.503 -16.415 1.00 93.44 278 LYS A O 1
ATOM 2180 N N . PHE A 1 279 ? 8.341 -10.720 -15.762 1.00 94.00 279 PHE A N 1
ATOM 2181 C CA . PHE A 1 279 ? 8.569 -9.875 -16.932 1.00 94.00 279 PHE A CA 1
ATOM 2182 C C . PHE A 1 279 ? 9.288 -10.649 -18.044 1.00 94.00 279 PHE A C 1
ATOM 2184 O O . PHE A 1 279 ? 8.795 -10.709 -19.167 1.00 94.00 279 PHE A O 1
ATOM 2191 N N . ARG A 1 280 ? 10.431 -11.277 -17.729 1.00 91.50 280 ARG A N 1
ATOM 2192 C CA . ARG A 1 280 ? 11.323 -11.917 -18.718 1.00 91.50 280 ARG A CA 1
ATOM 2193 C C . ARG A 1 280 ? 10.679 -13.080 -19.470 1.00 91.50 280 ARG A C 1
ATOM 2195 O O . ARG A 1 280 ? 11.017 -13.319 -20.627 1.00 91.50 280 ARG A O 1
ATOM 2202 N N . GLU A 1 281 ? 9.793 -13.816 -18.810 1.00 91.62 281 GLU A N 1
ATOM 2203 C CA . GLU A 1 281 ? 9.118 -14.986 -19.377 1.00 91.62 281 GLU A CA 1
ATOM 2204 C C . GLU A 1 281 ? 7.783 -14.626 -20.040 1.00 91.62 281 GLU A C 1
ATOM 2206 O O . GLU A 1 281 ? 7.159 -15.481 -20.674 1.00 91.62 281 GLU A O 1
ATOM 2211 N N . ASN A 1 282 ? 7.333 -13.370 -19.931 1.00 91.25 282 ASN A N 1
ATOM 2212 C CA . ASN A 1 282 ? 6.072 -12.949 -20.519 1.00 91.25 282 ASN A CA 1
ATOM 2213 C C . ASN A 1 282 ? 6.191 -12.894 -22.054 1.00 91.25 282 ASN A C 1
ATOM 2215 O O . ASN A 1 282 ? 7.040 -12.173 -22.582 1.00 91.25 282 ASN A O 1
ATOM 2219 N N . PRO A 1 283 ? 5.348 -13.629 -22.803 1.00 90.69 283 PRO A N 1
ATOM 2220 C CA . PRO A 1 283 ? 5.420 -13.645 -24.259 1.00 90.69 283 PRO A CA 1
ATOM 2221 C C . PRO A 1 283 ? 4.903 -12.356 -24.911 1.00 90.69 283 PRO A C 1
ATOM 2223 O O . PRO A 1 283 ? 5.141 -12.159 -26.105 1.00 90.69 283 PRO A O 1
ATOM 2226 N N . SER A 1 284 ? 4.164 -11.509 -24.182 1.00 91.31 284 SER A N 1
ATOM 2227 C CA . SER A 1 284 ? 3.578 -10.299 -24.758 1.00 91.31 284 SER A CA 1
ATOM 2228 C C . SER A 1 284 ? 4.639 -9.213 -24.981 1.00 91.31 284 SER A C 1
ATOM 2230 O O . SER A 1 284 ? 5.299 -8.800 -24.022 1.00 91.31 284 SER A O 1
ATOM 2232 N N . PRO A 1 285 ? 4.766 -8.672 -26.210 1.00 90.06 285 PRO A N 1
ATOM 2233 C CA . PRO A 1 285 ? 5.668 -7.561 -26.509 1.00 90.06 285 PRO A CA 1
ATOM 2234 C C . PRO A 1 285 ? 5.174 -6.225 -25.934 1.00 90.06 285 PRO A C 1
ATOM 2236 O O . PRO A 1 285 ? 5.905 -5.242 -25.976 1.00 90.06 285 PRO A O 1
ATOM 2239 N N . LEU A 1 286 ? 3.941 -6.181 -25.416 1.00 92.81 286 LEU A N 1
ATOM 2240 C CA . LEU A 1 286 ? 3.330 -5.008 -24.790 1.00 92.81 286 LEU A CA 1
ATOM 2241 C C . LEU A 1 286 ? 3.239 -5.164 -23.264 1.00 92.81 286 LEU A C 1
ATOM 2243 O O . LEU A 1 286 ? 2.353 -4.599 -22.617 1.00 92.81 286 LEU A O 1
ATOM 2247 N N . THR A 1 287 ? 4.140 -5.964 -22.691 1.00 92.94 287 THR A N 1
ATOM 2248 C CA . THR A 1 287 ? 4.280 -6.084 -21.241 1.00 92.94 287 THR A CA 1
ATOM 2249 C C . THR A 1 287 ? 4.919 -4.816 -20.688 1.00 92.94 287 THR A C 1
ATOM 2251 O O . THR A 1 287 ? 6.006 -4.426 -21.107 1.00 92.94 287 THR A O 1
ATOM 2254 N N . VAL A 1 288 ? 4.261 -4.196 -19.716 1.00 93.56 288 VAL A N 1
ATOM 2255 C CA . VAL A 1 288 ? 4.733 -3.007 -19.007 1.00 93.56 288 VAL A CA 1
ATOM 2256 C C . VAL A 1 288 ? 4.984 -3.323 -17.538 1.00 93.56 288 VAL A C 1
ATOM 2258 O O . VAL A 1 288 ? 4.259 -4.099 -16.906 1.00 93.56 288 VAL A O 1
ATOM 2261 N N . VAL A 1 289 ? 6.024 -2.709 -16.986 1.00 94.75 289 VAL A N 1
ATOM 2262 C CA . VAL A 1 289 ? 6.326 -2.756 -15.556 1.00 94.75 289 VAL A CA 1
ATOM 2263 C C . VAL A 1 289 ? 5.494 -1.699 -14.840 1.00 94.75 289 VAL A C 1
ATOM 2265 O O . VAL A 1 289 ? 5.528 -0.533 -15.214 1.00 94.75 289 VAL A O 1
ATOM 2268 N N . LEU A 1 290 ? 4.774 -2.095 -13.788 1.00 94.00 290 LEU A N 1
ATOM 2269 C CA . LEU A 1 290 ? 4.068 -1.149 -12.916 1.00 94.00 290 LEU A CA 1
ATOM 2270 C C . LEU A 1 290 ? 4.854 -0.846 -11.635 1.00 94.00 290 LEU A C 1
ATOM 2272 O O . LEU A 1 290 ? 4.696 0.225 -11.054 1.00 94.00 290 LEU A O 1
ATOM 2276 N N . GLY A 1 291 ? 5.703 -1.779 -11.195 1.00 94.62 291 GLY A N 1
ATOM 2277 C CA . GLY A 1 291 ? 6.524 -1.645 -9.995 1.00 94.62 291 GLY A CA 1
ATOM 2278 C C . GLY A 1 291 ? 6.385 -2.861 -9.087 1.00 94.62 291 GLY A C 1
ATOM 2279 O O . GLY A 1 291 ? 6.399 -4.000 -9.554 1.00 94.62 291 GLY A O 1
ATOM 2280 N N . LYS A 1 292 ? 6.239 -2.609 -7.787 1.00 94.69 292 LYS A N 1
ATOM 2281 C CA . LYS A 1 292 ? 5.991 -3.624 -6.761 1.00 94.69 292 LYS A CA 1
ATOM 2282 C C . LYS A 1 292 ? 4.664 -3.361 -6.065 1.00 94.69 292 LYS A C 1
ATOM 2284 O O . LYS A 1 292 ? 4.250 -2.209 -5.932 1.00 94.69 292 LYS A O 1
ATOM 2289 N N . ASP A 1 293 ? 4.007 -4.421 -5.623 1.00 94.50 293 ASP A N 1
ATOM 2290 C CA . ASP A 1 293 ? 2.834 -4.300 -4.773 1.00 94.50 293 ASP A CA 1
ATOM 2291 C C . ASP A 1 293 ? 3.215 -3.926 -3.330 1.00 94.50 293 ASP A C 1
ATOM 2293 O O . ASP A 1 293 ? 4.371 -3.662 -2.987 1.00 94.50 293 ASP A O 1
ATOM 2297 N N . ILE A 1 294 ? 2.205 -3.892 -2.465 1.00 93.19 294 ILE A N 1
ATOM 2298 C CA . ILE A 1 294 ? 2.362 -3.524 -1.059 1.00 93.19 294 ILE A CA 1
ATOM 2299 C C . ILE A 1 294 ? 3.134 -4.564 -0.234 1.00 93.19 294 ILE A C 1
ATOM 2301 O O . ILE A 1 294 ? 3.572 -4.223 0.856 1.00 93.19 294 ILE A O 1
ATOM 2305 N N . ALA A 1 295 ? 3.295 -5.798 -0.721 1.00 91.81 295 ALA A N 1
ATOM 2306 C CA . ALA A 1 295 ? 4.125 -6.832 -0.103 1.00 91.81 295 ALA A CA 1
ATOM 2307 C C . ALA A 1 295 ? 5.564 -6.823 -0.655 1.00 91.81 295 ALA A C 1
ATOM 2309 O O . ALA A 1 295 ? 6.458 -7.417 -0.060 1.00 91.81 295 ALA A O 1
ATOM 2310 N N . GLY A 1 296 ? 5.805 -6.100 -1.753 1.00 92.12 296 GLY A N 1
ATOM 2311 C CA . GLY A 1 296 ? 7.097 -6.028 -2.430 1.00 92.12 296 GLY A CA 1
ATOM 2312 C C . GLY A 1 296 ? 7.219 -6.966 -3.628 1.00 92.12 296 GLY A C 1
ATOM 2313 O O . GLY A 1 296 ? 8.293 -7.026 -4.234 1.00 92.12 296 GLY A O 1
ATOM 2314 N N . ASP A 1 297 ? 6.141 -7.654 -4.006 1.00 94.19 297 ASP A N 1
ATOM 2315 C CA . ASP A 1 297 ? 6.139 -8.548 -5.155 1.00 94.19 297 ASP A CA 1
ATOM 2316 C C . ASP A 1 297 ? 6.069 -7.751 -6.463 1.00 94.19 297 ASP A C 1
ATOM 2318 O O . ASP A 1 297 ? 5.317 -6.778 -6.564 1.00 94.19 297 ASP A O 1
ATOM 2322 N N . PRO A 1 298 ? 6.818 -8.153 -7.505 1.00 95.19 298 PRO A N 1
ATOM 2323 C CA . PRO A 1 298 ? 6.818 -7.449 -8.778 1.00 95.19 298 PRO A CA 1
ATOM 2324 C C . PRO A 1 298 ? 5.462 -7.568 -9.472 1.00 95.19 298 PRO A C 1
ATOM 2326 O O . PRO A 1 298 ? 4.881 -8.662 -9.574 1.00 95.19 298 PRO A O 1
ATOM 2329 N N . VAL A 1 299 ? 5.001 -6.430 -9.990 1.00 95.31 299 VAL A N 1
ATOM 2330 C CA . VAL A 1 299 ? 3.745 -6.269 -10.719 1.00 95.31 299 VAL A CA 1
ATOM 2331 C C . VAL A 1 299 ? 4.050 -5.818 -12.142 1.00 95.31 299 VAL A C 1
ATOM 2333 O O . VAL A 1 299 ? 4.612 -4.748 -12.388 1.00 95.31 299 VAL A O 1
ATOM 2336 N N . VAL A 1 300 ? 3.628 -6.655 -13.082 1.00 95.31 300 VAL A N 1
ATOM 2337 C CA . VAL A 1 300 ? 3.690 -6.413 -14.522 1.00 95.31 300 VAL A CA 1
ATOM 2338 C C . VAL A 1 300 ? 2.289 -6.530 -15.101 1.00 95.31 300 VAL A C 1
ATOM 2340 O O . VAL A 1 300 ? 1.458 -7.284 -14.589 1.00 95.31 300 VAL A O 1
ATOM 2343 N N . ALA A 1 301 ? 2.027 -5.790 -16.167 1.00 93.62 301 ALA A N 1
ATOM 2344 C CA . ALA A 1 301 ? 0.748 -5.798 -16.854 1.00 93.62 301 ALA A CA 1
ATOM 2345 C C . ALA A 1 301 ? 0.950 -5.954 -18.360 1.00 93.62 301 ALA A C 1
ATOM 2347 O O . ALA A 1 301 ? 1.975 -5.558 -18.899 1.00 93.62 301 ALA A O 1
ATOM 2348 N N . ASP A 1 302 ? -0.031 -6.537 -19.039 1.00 93.56 302 ASP A N 1
ATOM 2349 C CA . ASP A 1 302 ? -0.006 -6.739 -20.486 1.00 93.56 302 ASP A CA 1
ATOM 2350 C C . ASP A 1 302 ? -1.020 -5.800 -21.147 1.00 93.56 302 ASP A C 1
ATOM 2352 O O . ASP A 1 302 ? -2.232 -5.995 -21.002 1.00 93.56 302 ASP A O 1
ATOM 2356 N N . LEU A 1 303 ? -0.539 -4.785 -21.872 1.00 92.56 303 LEU A N 1
ATOM 2357 C CA . LEU A 1 303 ? -1.416 -3.831 -22.559 1.00 92.56 303 LEU A CA 1
ATOM 2358 C C . LEU A 1 303 ? -2.208 -4.485 -23.700 1.00 92.56 303 LEU A C 1
ATOM 2360 O O . LEU A 1 303 ? -3.249 -3.965 -24.081 1.00 92.56 303 LEU A O 1
ATOM 2364 N N . ALA A 1 304 ? -1.809 -5.655 -24.209 1.00 91.50 304 ALA A N 1
ATOM 2365 C CA . ALA A 1 304 ? -2.629 -6.372 -25.190 1.00 91.50 304 ALA A CA 1
ATOM 2366 C C . ALA A 1 304 ? -3.959 -6.864 -24.585 1.00 91.50 304 ALA A C 1
ATOM 2368 O O . ALA A 1 304 ? -4.957 -6.990 -25.293 1.00 91.50 304 ALA A O 1
ATOM 2369 N N . LYS A 1 305 ? -3.990 -7.118 -23.267 1.00 91.88 305 LYS A N 1
ATOM 2370 C CA . LYS A 1 305 ? -5.200 -7.507 -22.518 1.00 91.88 305 LYS A CA 1
ATOM 2371 C C . LYS A 1 305 ? -5.973 -6.303 -21.976 1.00 91.88 305 LYS A C 1
ATOM 2373 O O . LYS A 1 305 ? -7.142 -6.438 -21.627 1.00 91.88 305 LYS A O 1
ATOM 2378 N N . MET A 1 306 ? -5.323 -5.143 -21.906 1.00 92.31 306 MET A N 1
ATOM 2379 C CA . MET A 1 306 ? -5.900 -3.856 -21.517 1.00 92.31 306 MET A CA 1
ATOM 2380 C C . MET A 1 306 ? -5.638 -2.855 -22.648 1.00 92.31 306 MET A C 1
ATOM 2382 O O . MET A 1 306 ? -4.721 -2.041 -22.531 1.00 92.31 306 MET A O 1
ATOM 2386 N N . PRO A 1 307 ? -6.403 -2.927 -23.756 1.00 86.50 307 PRO A N 1
ATOM 2387 C CA . PRO A 1 307 ? -6.053 -2.255 -25.012 1.00 86.50 307 PRO A CA 1
ATOM 2388 C C . PRO A 1 307 ? -5.934 -0.733 -24.876 1.00 86.50 307 PRO A C 1
ATOM 2390 O O . PRO A 1 307 ? -5.280 -0.084 -25.690 1.00 86.50 307 PRO A O 1
ATOM 2393 N N . HIS A 1 308 ? -6.536 -0.167 -23.828 1.00 92.00 308 HIS A N 1
ATOM 2394 C CA . HIS A 1 308 ? -6.431 1.235 -23.465 1.00 92.00 308 HIS A CA 1
ATOM 2395 C C . HIS A 1 308 ? -6.219 1.364 -21.952 1.00 92.00 308 HIS A C 1
ATOM 2397 O O . HIS A 1 308 ? -6.842 0.646 -21.168 1.00 92.00 308 HIS A O 1
ATOM 2403 N N . LEU A 1 309 ? -5.359 2.300 -21.545 1.00 91.62 309 LEU A N 1
ATOM 2404 C CA . LEU A 1 309 ? -5.054 2.607 -20.148 1.00 91.62 309 LEU A CA 1
ATOM 2405 C C . LEU A 1 309 ? -5.212 4.113 -19.911 1.00 91.62 309 LEU A C 1
ATOM 2407 O O . LEU A 1 309 ? -4.674 4.920 -20.667 1.00 91.62 309 LEU A O 1
ATOM 2411 N N . LEU A 1 310 ? -5.917 4.490 -18.843 1.00 94.25 310 LEU A N 1
ATOM 2412 C CA . LEU A 1 310 ? -6.014 5.874 -18.380 1.00 94.25 310 LEU A CA 1
ATOM 2413 C C . LEU A 1 310 ? -5.078 6.074 -17.187 1.00 94.25 310 LEU A C 1
ATOM 2415 O O . LEU A 1 310 ? -5.210 5.392 -16.172 1.00 94.25 310 LEU A O 1
ATOM 2419 N N . VAL A 1 311 ? -4.162 7.038 -17.293 1.00 94.19 311 VAL A N 1
ATOM 2420 C CA . VAL A 1 311 ? -3.238 7.407 -16.211 1.00 94.19 311 VAL A CA 1
ATOM 2421 C C . VAL A 1 311 ? -3.482 8.861 -15.815 1.00 94.19 311 VAL A C 1
ATOM 2423 O O . VAL A 1 311 ? -3.250 9.780 -16.598 1.00 94.19 311 VAL A O 1
ATOM 2426 N N . ALA A 1 312 ? -3.926 9.079 -14.578 1.00 95.31 312 ALA A N 1
ATOM 2427 C CA . ALA A 1 312 ? -4.190 10.401 -14.017 1.00 95.31 312 ALA A CA 1
ATOM 2428 C C . ALA A 1 312 ? -3.479 10.572 -12.668 1.00 95.31 312 ALA A C 1
ATOM 2430 O O . ALA A 1 312 ? -3.245 9.610 -11.942 1.00 95.31 312 ALA A O 1
ATOM 2431 N N . GLY A 1 313 ? -3.114 11.808 -12.332 1.00 94.19 313 GLY A N 1
ATOM 2432 C CA . GLY A 1 313 ? -2.426 12.124 -11.082 1.00 94.19 313 GLY A CA 1
ATOM 2433 C C . GLY A 1 313 ? -1.988 13.582 -11.023 1.00 94.19 313 GLY A C 1
ATOM 2434 O O . GLY A 1 313 ? -1.737 14.198 -12.068 1.00 94.19 313 GLY A O 1
ATOM 2435 N N . THR A 1 314 ? -1.902 14.121 -9.808 1.00 95.69 314 THR A N 1
ATOM 2436 C CA . THR A 1 314 ? -1.450 15.490 -9.531 1.00 95.69 314 THR A CA 1
ATOM 2437 C C . THR A 1 314 ? 0.037 15.676 -9.859 1.00 95.69 314 THR A C 1
ATOM 2439 O O . THR A 1 314 ? 0.783 14.720 -10.089 1.00 95.69 314 THR A O 1
ATOM 2442 N N . THR A 1 315 ? 0.499 16.924 -9.916 1.00 94.75 315 THR A N 1
ATOM 2443 C CA . THR A 1 315 ? 1.926 17.221 -10.100 1.00 94.75 315 THR A CA 1
ATOM 2444 C C . THR A 1 315 ? 2.746 16.617 -8.959 1.00 94.75 315 THR A C 1
ATOM 2446 O O . THR A 1 315 ? 2.360 16.704 -7.797 1.00 94.75 315 THR A O 1
ATOM 2449 N N . GLY A 1 316 ? 3.867 15.974 -9.292 1.00 91.44 316 GLY A N 1
ATOM 2450 C CA . GLY A 1 316 ? 4.726 15.305 -8.309 1.00 91.44 316 GLY A CA 1
ATOM 2451 C C . GLY A 1 316 ? 4.235 13.928 -7.845 1.00 91.44 316 GLY A C 1
ATOM 2452 O O . GLY A 1 316 ? 4.927 13.282 -7.068 1.00 91.44 316 GLY A O 1
ATOM 2453 N N . SER A 1 317 ? 3.101 13.420 -8.349 1.00 89.81 317 SER A N 1
ATOM 2454 C CA . SER A 1 317 ? 2.580 12.095 -7.968 1.00 89.81 317 SER A CA 1
ATOM 2455 C C . SER A 1 317 ? 3.312 10.910 -8.618 1.00 89.81 317 SER A C 1
ATOM 2457 O O . SER A 1 317 ? 2.922 9.767 -8.405 1.00 89.81 317 SER A O 1
ATOM 2459 N N . GLY A 1 318 ? 4.311 11.167 -9.470 1.00 92.25 318 GLY A N 1
ATOM 2460 C CA . GLY A 1 318 ? 5.050 10.133 -10.205 1.00 92.25 318 GLY A CA 1
ATOM 2461 C C . GLY A 1 318 ? 4.467 9.742 -11.570 1.00 92.25 318 GLY A C 1
ATOM 2462 O O . GLY A 1 318 ? 5.030 8.871 -12.220 1.00 92.25 318 GLY A O 1
ATOM 2463 N N . LYS A 1 319 ? 3.401 10.403 -12.057 1.00 94.81 319 LYS A N 1
ATOM 2464 C CA . LYS A 1 319 ? 2.782 10.099 -13.368 1.00 94.81 319 LYS A CA 1
ATOM 2465 C C . LYS A 1 319 ? 3.786 10.097 -14.527 1.00 94.81 319 LYS A C 1
ATOM 2467 O O . LYS A 1 319 ? 3.818 9.146 -15.291 1.00 94.81 319 LYS A O 1
ATOM 2472 N N . SER A 1 320 ? 4.599 11.148 -14.651 1.00 92.38 320 SER A N 1
ATOM 2473 C CA . SER A 1 320 ? 5.575 11.246 -15.745 1.00 92.38 320 SER A CA 1
ATOM 2474 C C . SER A 1 320 ? 6.635 10.151 -15.655 1.00 92.38 320 SER A C 1
ATOM 2476 O O . SER A 1 320 ? 7.001 9.595 -16.676 1.00 92.38 320 SER A O 1
ATOM 2478 N N . VAL A 1 321 ? 7.071 9.798 -14.440 1.00 91.38 321 VAL A N 1
ATOM 2479 C CA . VAL A 1 321 ? 8.041 8.715 -14.214 1.00 91.38 321 VAL A CA 1
ATOM 2480 C C . VAL A 1 321 ? 7.446 7.361 -14.601 1.00 91.38 321 VAL A C 1
ATOM 2482 O O . VAL A 1 321 ? 8.120 6.580 -15.252 1.00 91.38 321 VAL A O 1
ATOM 2485 N N . GLY A 1 322 ? 6.182 7.098 -14.256 1.00 89.06 322 GLY A N 1
ATOM 2486 C CA . GLY A 1 322 ? 5.507 5.840 -14.593 1.00 89.06 322 GLY A CA 1
ATOM 2487 C C . GLY A 1 322 ? 5.149 5.670 -16.074 1.00 89.06 322 GLY A C 1
ATOM 2488 O O . GLY A 1 322 ? 4.813 4.565 -16.482 1.00 89.06 322 GLY A O 1
ATOM 2489 N N . LEU A 1 323 ? 5.194 6.742 -16.871 1.00 88.75 323 LEU A N 1
ATOM 2490 C CA . LEU A 1 323 ? 5.000 6.687 -18.325 1.00 88.75 323 LEU A CA 1
ATOM 2491 C C . LEU A 1 323 ? 6.318 6.567 -19.094 1.00 88.75 323 LEU A C 1
ATOM 2493 O O . LEU A 1 323 ? 6.294 6.230 -20.277 1.00 88.75 323 LEU A O 1
ATOM 2497 N N . THR A 1 324 ? 7.448 6.872 -18.455 1.00 82.56 324 THR A N 1
ATOM 2498 C CA . THR A 1 324 ? 8.759 6.742 -19.086 1.00 82.56 324 THR A CA 1
ATOM 2499 C C . THR A 1 324 ? 9.123 5.255 -19.180 1.00 82.56 324 THR A C 1
ATOM 2501 O O . THR A 1 324 ? 9.131 4.591 -18.141 1.00 82.56 324 THR A O 1
ATOM 2504 N N . PRO A 1 325 ? 9.387 4.736 -20.393 1.00 58.03 325 PRO A N 1
ATOM 2505 C CA . PRO A 1 325 ? 9.718 3.330 -20.617 1.00 58.03 325 PRO A CA 1
ATOM 2506 C C . PRO A 1 325 ? 11.108 2.935 -20.106 1.00 58.03 325 PRO A C 1
ATOM 2508 O O . PRO A 1 325 ? 12.011 3.807 -20.081 1.00 58.03 325 PRO A O 1
#

pLDDT: mean 72.86, std 22.29, range [32.25, 97.88]

Radius of gyration: 35.95 Å; Cα contacts (8 Å, |Δi|>4): 238; chains: 1; bounding box: 80×75×99 Å

Foldseek 3Di:
DVVVVVVVVVVVVVCVVPVDDDDDDDPDPPVVVVVVVVVVVVVVVVVVCVVPVDDDPPPDDPDDPVVPPDDPPPDDDDDDDDDDDDDDDDDDDDDDDDDDDDDDDDDDDDDDDDDDDDDDDDDDDDDDDDDDDDDDDPDDPPDVVNVPPPPPDQPPPDPPDDDDLVVFDDFDPDDPDDDVVVVVVLQVLLQVLCVVVVWHWHFPDWAAFQWKIKTWIDGDPPDALVVCVVCFVVSCVSSVAPTWDWARDDPPDPTIIIIGTDPDHGDFTPSVLCPDCVNVVDSAPQKAWQTADRNRHTDIDHCVVVVDDDQDDDPPPCRVVRPPD